Protein AF-A0A536QYA6-F1 (afdb_monomer)

Foldseek 3Di:
DDDDDDDDDDDDDDDDDDDDDDDDDDDPPPPPPDDPPPVVVVVVVVVVCVVVVVLVVLLV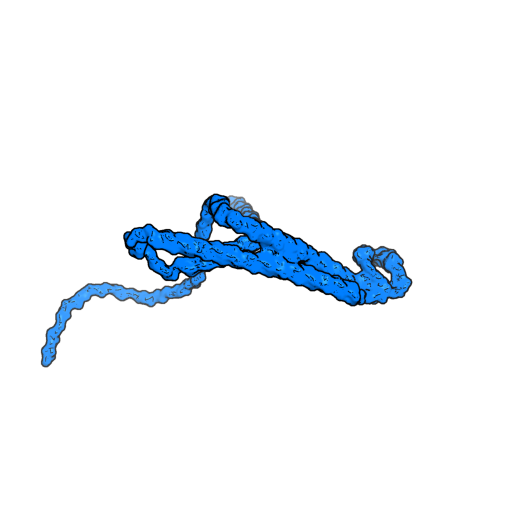VLLVVLVVLVVCLVVLVVVLVLLQVLQVVQQVAAPPDPLVVVLVVCVVVVNNVVSVVSVPHPRHHNHHRPVVVSVVSVVVSVVSNVSSVVSVVVSVVSVVVVVVVVVVVVVVVVVVVVVPDPPPPPPPDDDDPPVCCVVVVVVVVVVCPPPPPVVVVVVVVVVVVVVVVVVVVVVVVVVVVVVPPPD

pLDDT: mean 72.33, std 17.87, range [35.31, 96.44]

Sequence (247 aa):
MMMMGRPQGRGAGGRPQAGQRGGPFMGLSAPVERSKDFRGTLRKLLARLRSERLVLAVVVVLGSLSVAFSVIGPKIAGNAMNVIFDGVVGKTLPAGVPKEQIIASLRASGRGQFADMLAATNAVPGVGIDFAALAQILALAVVVYALASLLAWAQAYIMAGVAQRTVYGMRREVEEKLARLPLRYFDSHAHGDLLSRVTNDVDNIATTLQPGLSQRRIQRHRTEDRRKRDECHLRRCGRQDSSGRGS

Mean predicted aligned error: 18.14 Å

Radius of gyration: 36.19 Å; Cα contacts (8 Å, |Δi|>4): 104; chains: 1; bounding box: 72×71×127 Å

Secondary structure (DSSP, 8-state):
--------------------PPPP-----------TTHHHHHHHHHHHGGGGHHHHHHHHHHHHHHHHHHHHHHHHHHHHHHHHHHHHHHHHSPTTS-HHHHHHHHHHTT-HHHHHHHHT----TT----HHHHHHHHHHHHHHHHHHHHHHHHHHHHHHHHHHHHHHHHHHHHHHHHTTS-GGGTTS--TTSHHHHHHHHHHHHHHHTSSHHHHHHHHHHHHHHHHHHHHHHHHHHHHHHTTSS--

Structure (mmCIF, N/CA/C/O backbone):
data_AF-A0A536QYA6-F1
#
_entry.id   AF-A0A536QYA6-F1
#
loop_
_atom_site.group_PDB
_atom_site.id
_atom_site.type_symbol
_atom_site.label_atom_id
_atom_site.label_alt_id
_atom_site.label_comp_id
_atom_site.label_asym_id
_atom_site.label_entity_id
_atom_site.label_seq_id
_atom_site.pdbx_PDB_ins_code
_atom_site.Cartn_x
_atom_site.Cartn_y
_atom_site.Cartn_z
_atom_site.occupancy
_atom_site.B_iso_or_equiv
_atom_site.auth_seq_id
_atom_site.auth_comp_id
_atom_site.auth_asym_id
_atom_site.auth_atom_id
_atom_site.pdbx_PDB_model_num
ATOM 1 N N . MET A 1 1 ? 27.462 26.758 91.220 1.00 42.41 1 MET A N 1
ATOM 2 C CA . MET A 1 1 ? 26.211 26.441 90.494 1.00 42.41 1 MET A CA 1
ATOM 3 C C . MET A 1 1 ? 26.246 24.962 90.128 1.00 42.41 1 MET A C 1
ATOM 5 O O . MET A 1 1 ? 27.119 24.579 89.371 1.00 42.41 1 MET A O 1
ATOM 9 N N . MET A 1 2 ? 25.564 24.066 90.849 1.00 45.72 2 MET A N 1
ATOM 10 C CA . MET A 1 2 ? 24.172 23.642 90.593 1.00 45.72 2 MET A CA 1
ATOM 11 C C . MET A 1 2 ? 23.896 23.332 89.113 1.00 45.72 2 MET A C 1
ATOM 13 O O . MET A 1 2 ? 23.740 24.259 88.330 1.00 45.72 2 MET A O 1
ATOM 17 N N . MET A 1 3 ? 23.768 22.052 88.750 1.00 47.94 3 MET A N 1
ATOM 18 C CA . MET A 1 3 ? 22.454 21.417 88.555 1.00 47.94 3 MET A CA 1
ATOM 19 C C . MET A 1 3 ? 22.580 19.923 88.206 1.00 47.94 3 MET A C 1
ATOM 21 O O . MET A 1 3 ? 23.425 19.503 87.422 1.00 47.94 3 MET A O 1
ATOM 25 N N . MET A 1 4 ? 21.693 19.151 88.832 1.00 53.97 4 MET A N 1
ATOM 26 C CA . MET A 1 4 ? 21.386 17.734 88.637 1.00 53.97 4 MET A CA 1
ATOM 27 C C . MET A 1 4 ? 21.029 17.383 87.178 1.00 53.97 4 MET A C 1
ATOM 29 O O . MET A 1 4 ? 20.264 18.103 86.542 1.00 53.97 4 MET A O 1
ATOM 33 N N . GLY A 1 5 ? 21.437 16.196 86.715 1.00 47.47 5 GLY A N 1
ATOM 34 C CA . GLY A 1 5 ? 20.923 15.545 85.502 1.00 47.47 5 GLY A CA 1
ATOM 35 C C . GLY A 1 5 ? 21.090 14.020 85.576 1.00 47.47 5 GLY A C 1
ATOM 36 O O . GLY A 1 5 ? 22.150 13.531 85.937 1.00 47.47 5 GLY A O 1
ATOM 37 N N . ARG A 1 6 ? 20.006 13.285 85.312 1.00 56.41 6 ARG A N 1
ATOM 38 C CA . ARG A 1 6 ? 19.722 11.865 85.633 1.00 56.41 6 ARG A CA 1
ATOM 39 C C . ARG A 1 6 ? 20.494 10.834 84.772 1.00 56.41 6 ARG A C 1
ATOM 41 O O . ARG A 1 6 ? 20.963 11.194 83.698 1.00 56.41 6 ARG A O 1
ATOM 48 N N . PRO A 1 7 ? 20.533 9.538 85.166 1.00 63.97 7 PRO A N 1
ATOM 49 C CA . PRO A 1 7 ? 21.098 8.448 84.365 1.00 63.97 7 PRO A CA 1
ATOM 50 C C . PRO A 1 7 ? 20.037 7.673 83.548 1.00 63.97 7 PRO A C 1
ATOM 52 O O . PRO A 1 7 ? 18.931 7.433 84.028 1.00 63.97 7 PRO A O 1
ATOM 55 N N . GLN A 1 8 ? 20.402 7.239 82.337 1.00 58.94 8 GLN A N 1
ATOM 56 C CA . GLN A 1 8 ? 19.789 6.185 81.493 1.00 58.94 8 GLN A CA 1
ATOM 57 C C . GLN A 1 8 ? 20.674 6.092 80.233 1.00 58.94 8 GLN A C 1
ATOM 59 O O . GLN A 1 8 ? 21.083 7.124 79.728 1.00 58.94 8 GLN A O 1
ATOM 64 N N . GLY A 1 9 ? 21.068 4.977 79.630 1.00 43.69 9 GLY A N 1
ATOM 65 C CA . GLY A 1 9 ? 20.829 3.547 79.762 1.00 43.69 9 GLY A CA 1
ATOM 66 C C . GLY A 1 9 ? 21.586 2.894 78.583 1.00 43.69 9 GLY A C 1
ATOM 67 O O . GLY A 1 9 ? 21.802 3.530 77.555 1.00 43.69 9 GLY A O 1
ATOM 68 N N . ARG A 1 10 ? 22.067 1.659 78.755 1.00 51.62 10 ARG A N 1
ATOM 69 C CA . ARG A 1 10 ? 22.857 0.888 77.771 1.00 51.62 10 ARG A CA 1
ATOM 70 C C . ARG A 1 10 ? 22.129 0.665 76.432 1.00 51.62 10 ARG A C 1
ATOM 72 O O . ARG A 1 10 ? 20.940 0.376 76.432 1.00 51.62 10 ARG A O 1
ATOM 79 N N . GLY A 1 11 ? 22.894 0.602 75.339 1.00 40.94 11 GLY A N 1
ATOM 80 C CA . GLY A 1 11 ? 22.504 -0.031 74.067 1.00 40.94 11 GLY A CA 1
ATOM 81 C C . GLY A 1 11 ? 23.490 0.334 72.950 1.00 40.94 11 GLY A C 1
ATOM 82 O O . GLY A 1 11 ? 23.480 1.452 72.468 1.00 40.94 11 GLY A O 1
ATOM 83 N N . ALA A 1 12 ? 24.527 -0.470 72.714 1.00 48.47 12 ALA A N 1
ATOM 84 C CA . ALA A 1 12 ? 24.561 -1.544 71.712 1.00 48.47 12 ALA A CA 1
ATOM 85 C C . ALA A 1 12 ? 24.975 -1.071 70.296 1.00 48.47 12 ALA A C 1
ATOM 87 O O . ALA A 1 12 ? 24.178 -0.548 69.532 1.00 48.47 12 ALA A O 1
ATOM 88 N N . GLY A 1 13 ? 26.239 -1.355 69.951 1.00 42.19 13 GLY A N 1
ATOM 89 C CA . GLY A 1 13 ? 26.621 -1.902 68.642 1.00 42.19 13 GLY A CA 1
ATOM 90 C C . GLY A 1 13 ? 26.564 -0.991 67.415 1.00 42.19 13 GLY A C 1
ATOM 91 O O . GLY A 1 13 ? 25.786 -1.247 66.503 1.00 42.19 13 GLY A O 1
ATOM 92 N N . GLY A 1 14 ? 27.479 -0.025 67.309 1.00 38.69 14 GLY A N 1
ATOM 93 C CA . GLY A 1 14 ? 27.825 0.570 66.016 1.00 38.69 14 GLY A CA 1
ATOM 94 C C . GLY A 1 14 ? 28.715 -0.372 65.195 1.00 38.69 14 GLY A C 1
ATOM 95 O O . GLY A 1 14 ? 29.853 -0.637 65.579 1.00 38.69 14 GLY A O 1
ATOM 96 N N . ARG A 1 15 ? 28.218 -0.863 64.053 1.00 51.41 15 ARG A N 1
ATOM 97 C CA . ARG A 1 15 ? 29.043 -1.382 62.945 1.00 51.41 15 ARG A CA 1
ATOM 98 C C . ARG A 1 15 ? 28.783 -0.533 61.693 1.00 51.41 15 ARG A C 1
ATOM 100 O O . ARG A 1 15 ? 27.670 -0.038 61.531 1.00 51.41 15 ARG A O 1
ATOM 107 N N . PRO A 1 16 ? 29.805 -0.317 60.849 1.00 45.62 16 PRO A N 1
ATOM 108 C CA . PRO A 1 16 ? 29.828 0.785 59.899 1.00 45.62 16 PRO A CA 1
ATOM 109 C C . PRO A 1 16 ? 28.952 0.551 58.666 1.00 45.62 16 PRO A C 1
ATOM 111 O O . PRO A 1 16 ? 28.805 -0.559 58.158 1.00 45.62 16 PRO A O 1
ATOM 114 N N . GLN A 1 17 ? 28.419 1.668 58.183 1.00 49.78 17 GLN A N 1
ATOM 115 C CA . GLN A 1 17 ? 27.707 1.859 56.930 1.00 49.78 17 GLN A CA 1
ATOM 116 C C . GLN A 1 17 ? 28.638 1.562 55.741 1.00 49.78 17 GLN A C 1
ATOM 118 O O . GLN A 1 17 ? 29.608 2.280 55.512 1.00 49.78 17 GLN A O 1
ATOM 123 N N . ALA A 1 18 ? 28.332 0.512 54.976 1.00 41.12 18 ALA A N 1
ATOM 124 C CA . ALA A 1 18 ? 28.914 0.258 53.662 1.00 41.12 18 ALA A CA 1
ATOM 125 C C . ALA A 1 18 ? 27.818 0.453 52.606 1.00 41.12 18 ALA A C 1
ATOM 127 O O . ALA A 1 18 ? 26.760 -0.171 52.670 1.00 41.12 18 ALA A O 1
ATOM 128 N N . GLY A 1 19 ? 28.061 1.379 51.677 1.00 45.91 19 GLY A N 1
ATOM 129 C CA . GLY A 1 19 ? 27.103 1.838 50.678 1.00 45.91 19 GLY A CA 1
ATOM 130 C C . GLY A 1 19 ? 26.521 0.717 49.819 1.00 45.91 19 GLY A C 1
ATOM 131 O O . GLY A 1 19 ? 27.236 0.020 49.096 1.00 45.91 19 GLY A O 1
ATOM 132 N N . GLN A 1 20 ? 25.193 0.602 49.843 1.00 43.62 20 GLN A N 1
ATOM 133 C CA . GLN A 1 20 ? 24.444 -0.198 48.888 1.00 43.62 20 GLN A CA 1
ATOM 134 C C . GLN A 1 20 ? 24.415 0.557 47.553 1.00 43.62 20 GLN A C 1
ATOM 136 O O . GLN A 1 20 ? 23.657 1.505 47.354 1.00 43.62 20 GLN A O 1
ATOM 141 N N . ARG A 1 21 ? 25.300 0.134 46.648 1.00 37.88 21 ARG A N 1
ATOM 142 C CA . ARG A 1 21 ? 25.293 0.475 45.223 1.00 37.88 21 ARG A CA 1
ATOM 143 C C . ARG A 1 21 ? 23.886 0.302 44.643 1.00 37.88 21 ARG A C 1
ATOM 145 O O . ARG A 1 21 ? 23.305 -0.777 44.754 1.00 37.88 21 ARG A O 1
ATOM 152 N N . GLY A 1 22 ? 23.389 1.349 43.984 1.00 41.09 22 GLY A N 1
ATOM 153 C CA . GLY A 1 22 ? 22.211 1.285 43.126 1.00 41.09 22 GLY A CA 1
ATOM 154 C C . GLY A 1 22 ? 22.407 0.243 42.024 1.00 41.09 22 GLY A C 1
ATOM 155 O O . GLY A 1 22 ? 23.318 0.357 41.204 1.00 41.09 22 GLY A O 1
ATOM 156 N N . GLY A 1 23 ? 21.567 -0.790 42.048 1.00 35.31 23 GLY A N 1
ATOM 157 C CA . GLY A 1 23 ? 21.440 -1.774 40.979 1.00 35.31 23 GLY A CA 1
ATOM 158 C C . GLY A 1 23 ? 20.488 -1.274 39.884 1.00 35.31 23 GLY A C 1
ATOM 159 O O . GLY A 1 23 ? 19.583 -0.490 40.177 1.00 35.31 23 GLY A O 1
ATOM 160 N N . PRO A 1 24 ? 20.679 -1.698 38.625 1.00 39.94 24 PRO A N 1
ATOM 161 C CA . PRO A 1 24 ? 19.922 -1.185 37.497 1.00 39.94 24 PRO A CA 1
ATOM 162 C C . PRO A 1 24 ? 18.459 -1.626 37.562 1.00 39.94 24 PRO A C 1
ATOM 164 O O . PRO A 1 24 ? 18.143 -2.784 37.828 1.00 39.94 24 PRO A O 1
ATOM 167 N N . PHE A 1 25 ? 17.586 -0.663 37.281 1.00 45.97 25 PHE A N 1
ATOM 168 C CA . PHE A 1 25 ? 16.144 -0.783 37.113 1.00 45.97 25 PHE A CA 1
ATOM 169 C C . PHE A 1 25 ? 15.819 -1.863 36.060 1.00 45.97 25 PHE A C 1
ATOM 171 O O . PHE A 1 25 ? 15.763 -1.595 34.861 1.00 45.97 25 PHE A O 1
ATOM 178 N N . MET A 1 26 ? 15.642 -3.113 36.492 1.00 44.62 26 MET A N 1
ATOM 179 C CA . MET A 1 26 ? 15.152 -4.194 35.641 1.00 44.62 26 MET A CA 1
ATOM 180 C C . MET A 1 26 ? 13.629 -4.171 35.713 1.00 44.62 26 MET A C 1
ATOM 182 O O . MET A 1 26 ? 13.040 -4.521 36.733 1.00 44.62 26 MET A O 1
ATOM 186 N N . GLY A 1 27 ? 13.005 -3.684 34.639 1.00 51.16 27 GLY A N 1
ATOM 187 C CA . GLY A 1 27 ? 11.558 -3.584 34.511 1.00 51.16 27 GLY A CA 1
ATOM 188 C C . GLY A 1 27 ? 10.879 -4.908 34.844 1.00 51.16 27 GLY A C 1
ATOM 189 O O . GLY A 1 27 ? 10.963 -5.871 34.077 1.00 51.16 27 GLY A O 1
ATOM 190 N N . LEU A 1 28 ? 10.173 -4.922 35.977 1.00 40.91 28 LEU A N 1
ATOM 191 C CA . LEU A 1 28 ? 9.178 -5.928 36.319 1.00 40.91 28 LEU A CA 1
ATOM 192 C C . LEU A 1 28 ? 8.002 -5.771 35.345 1.00 40.91 28 LEU A C 1
ATOM 194 O O . LEU A 1 28 ? 6.952 -5.214 35.649 1.00 40.91 28 LEU A O 1
ATOM 198 N N . SER A 1 29 ? 8.202 -6.274 34.132 1.00 49.06 29 SER A N 1
ATOM 199 C CA . SER A 1 29 ? 7.110 -6.791 33.326 1.00 49.06 29 SER A CA 1
ATOM 200 C C . SER A 1 29 ? 6.634 -8.049 34.043 1.00 49.06 29 SER A C 1
ATOM 202 O O . SER A 1 29 ? 7.134 -9.151 33.818 1.00 49.06 29 SER A O 1
ATOM 204 N N . ALA A 1 30 ? 5.713 -7.861 34.992 1.00 48.53 30 ALA A N 1
ATOM 205 C CA . ALA A 1 30 ? 4.949 -8.970 35.532 1.00 48.53 30 ALA A CA 1
ATOM 206 C C . ALA A 1 30 ? 4.410 -9.775 34.336 1.00 48.53 30 ALA A C 1
ATOM 208 O O . ALA A 1 30 ? 3.909 -9.170 33.379 1.00 48.53 30 ALA A O 1
ATOM 209 N N . PRO A 1 31 ? 4.559 -11.110 34.325 1.00 40.69 31 PRO A N 1
ATOM 210 C CA . PRO A 1 31 ? 4.009 -11.916 33.254 1.00 40.69 31 PRO A CA 1
ATOM 211 C C . PRO A 1 31 ? 2.506 -11.653 33.233 1.00 40.69 31 PRO A C 1
ATOM 213 O O . PRO A 1 31 ? 1.810 -11.957 34.196 1.00 40.69 31 PRO A O 1
ATOM 216 N N . VAL A 1 32 ? 2.017 -11.029 32.159 1.00 50.88 32 VAL A N 1
ATOM 217 C CA . VAL A 1 32 ? 0.584 -10.831 31.938 1.00 50.88 32 VAL A CA 1
ATOM 218 C C . VAL A 1 32 ? -0.037 -12.220 31.921 1.00 50.88 32 VAL A C 1
ATOM 220 O O . VAL A 1 32 ? 0.115 -12.974 30.953 1.00 50.88 32 VAL A O 1
ATOM 223 N N . GLU A 1 33 ? -0.661 -12.595 33.033 1.00 56.22 33 GLU A N 1
ATOM 224 C CA . GLU A 1 33 ? -1.264 -13.903 33.185 1.00 56.22 33 GLU A CA 1
ATOM 225 C C . GLU A 1 33 ? -2.413 -14.000 32.182 1.00 56.22 33 GLU A C 1
ATOM 227 O O . GLU A 1 33 ? -3.402 -13.267 32.238 1.00 56.22 33 GLU A O 1
ATOM 232 N 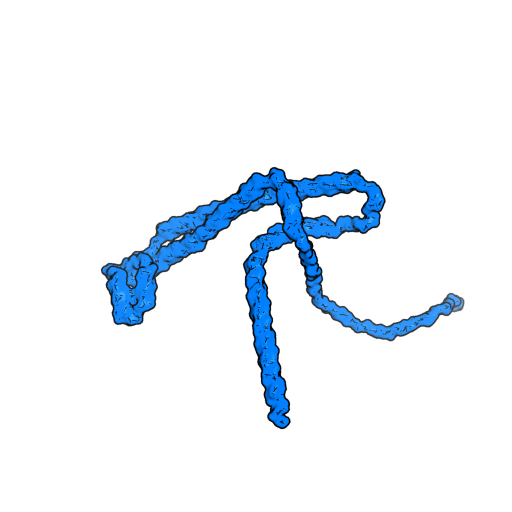N . ARG A 1 34 ? -2.228 -14.860 31.175 1.00 47.12 34 ARG A N 1
ATOM 233 C CA . ARG A 1 34 ? -3.215 -15.082 30.121 1.00 47.12 34 ARG A CA 1
ATOM 234 C C . ARG A 1 34 ? -4.530 -15.517 30.755 1.00 47.12 34 ARG A C 1
ATOM 236 O O . ARG A 1 34 ? -4.614 -16.616 31.303 1.00 47.12 34 ARG A O 1
ATOM 243 N N . SER A 1 35 ? -5.582 -14.736 30.549 1.00 42.28 35 SER A N 1
ATOM 244 C CA . SER A 1 35 ? -6.939 -15.216 30.782 1.00 42.28 35 SER A CA 1
ATOM 245 C C . SER A 1 35 ? -7.201 -16.420 29.869 1.00 42.28 35 SER A C 1
ATOM 247 O O . SER A 1 35 ? -7.087 -16.352 28.647 1.00 42.28 35 SER A O 1
ATOM 249 N N . LYS A 1 36 ? -7.498 -17.581 30.457 1.00 51.53 36 LYS A N 1
ATOM 250 C CA . LYS A 1 36 ? -7.675 -18.843 29.716 1.00 51.53 36 LYS A CA 1
ATOM 251 C C . LYS A 1 36 ? -8.961 -18.872 28.864 1.00 51.53 36 LYS A C 1
ATOM 253 O O . LYS A 1 36 ? -9.099 -19.746 28.016 1.00 51.53 36 LYS A O 1
ATOM 258 N N . ASP A 1 37 ? -9.813 -17.846 28.969 1.00 60.16 37 ASP A N 1
ATOM 259 C CA . ASP A 1 37 ? -11.118 -17.743 28.301 1.00 60.16 37 ASP A CA 1
ATOM 260 C C . ASP A 1 37 ? -11.227 -16.609 27.264 1.00 60.16 37 ASP A C 1
ATOM 262 O O . ASP A 1 37 ? -12.262 -15.949 27.136 1.00 60.16 37 ASP A O 1
ATOM 266 N N . PHE A 1 38 ? -10.187 -16.399 26.448 1.00 62.19 38 PHE A N 1
ATOM 267 C CA . PHE A 1 38 ? -10.213 -15.417 25.350 1.00 62.19 38 PHE A CA 1
ATOM 268 C C . PHE A 1 38 ? -11.443 -15.557 24.438 1.00 62.19 38 PHE A C 1
ATOM 270 O O . PHE A 1 38 ? -12.042 -14.556 24.049 1.00 62.19 38 PHE A O 1
ATOM 277 N N . ARG A 1 39 ? -11.862 -16.789 24.107 1.00 60.12 39 ARG A N 1
ATOM 278 C CA . ARG A 1 39 ? -13.019 -17.030 23.222 1.00 60.12 39 ARG A CA 1
ATOM 279 C C . ARG A 1 39 ? -14.355 -16.664 23.873 1.00 60.12 39 ARG A C 1
ATOM 281 O O . ARG A 1 39 ? -15.227 -16.135 23.187 1.00 60.12 39 ARG A O 1
ATOM 288 N N . GLY A 1 40 ? -14.520 -16.939 25.167 1.00 66.94 40 GLY A N 1
ATOM 289 C CA . GLY A 1 40 ? -15.738 -16.612 25.915 1.00 66.94 40 GLY A CA 1
ATOM 290 C C . GLY A 1 40 ? -15.895 -15.104 26.101 1.00 66.94 40 GLY A C 1
ATOM 291 O O . GLY A 1 40 ? -16.968 -14.554 25.845 1.00 66.94 40 GLY A O 1
ATOM 292 N N . THR A 1 41 ? -14.801 -14.425 26.448 1.00 68.44 41 THR A N 1
ATOM 293 C CA . THR A 1 41 ? -14.746 -12.965 26.594 1.00 68.44 41 THR A CA 1
ATOM 294 C C . THR A 1 41 ? -14.944 -12.257 25.256 1.00 68.44 41 THR A C 1
ATOM 296 O O . THR A 1 41 ? -15.763 -11.343 25.168 1.00 68.44 41 THR A O 1
ATOM 299 N N . LEU A 1 42 ? -14.302 -12.733 24.183 1.00 66.62 42 LEU A N 1
ATOM 300 C CA . LEU A 1 42 ? -14.495 -12.192 22.836 1.00 66.62 42 LEU A CA 1
ATOM 301 C C . LEU A 1 42 ? -15.939 -12.376 22.353 1.00 66.62 42 LEU A C 1
ATOM 303 O O . LEU A 1 42 ? -16.512 -11.455 21.780 1.00 66.62 42 LEU A O 1
ATOM 307 N N . ARG A 1 43 ? -16.570 -13.528 22.628 1.00 72.69 43 ARG A N 1
ATOM 308 C CA . ARG A 1 43 ? -17.982 -13.761 22.287 1.00 72.69 43 ARG A CA 1
ATOM 309 C C . ARG A 1 43 ? -18.917 -12.828 23.062 1.00 72.69 43 ARG A C 1
ATOM 311 O O . ARG A 1 43 ? -19.857 -12.312 22.467 1.00 72.69 43 ARG A O 1
ATOM 318 N N . LYS A 1 44 ? -18.662 -12.581 24.352 1.00 66.44 44 LYS A N 1
ATOM 319 C CA . LYS A 1 44 ? -19.437 -11.626 25.168 1.00 66.44 44 LYS A CA 1
ATOM 320 C C . LYS A 1 44 ? -19.254 -10.180 24.687 1.00 66.44 44 LYS A C 1
ATOM 322 O O . LYS A 1 44 ? -20.241 -9.460 24.575 1.00 66.44 44 LYS A O 1
ATOM 327 N N . LEU A 1 45 ? -18.034 -9.782 24.315 1.00 65.88 45 LEU A N 1
ATOM 328 C CA . LEU A 1 45 ? -17.748 -8.469 23.720 1.00 65.88 45 LEU A CA 1
ATOM 329 C C . LEU A 1 45 ? -18.424 -8.296 22.349 1.00 65.88 45 LEU A C 1
ATOM 331 O O . LEU A 1 45 ? -19.120 -7.309 22.126 1.00 65.88 45 LEU A O 1
ATOM 335 N N . LEU A 1 46 ? -18.312 -9.288 21.460 1.00 66.19 46 LEU A N 1
ATOM 336 C CA . LEU A 1 46 ? -18.973 -9.288 20.146 1.00 66.19 46 LEU A CA 1
ATOM 337 C C . LEU A 1 46 ? -20.505 -9.332 20.249 1.00 66.19 46 LEU A C 1
ATOM 339 O O . LEU A 1 46 ? -21.201 -8.795 19.387 1.00 66.19 46 LEU A O 1
ATOM 343 N N . ALA A 1 47 ? -21.050 -9.966 21.291 1.00 74.94 47 ALA A N 1
ATOM 344 C CA . ALA A 1 47 ? -22.481 -9.934 21.578 1.00 74.94 47 ALA A CA 1
ATOM 345 C C . ALA A 1 47 ? -22.940 -8.540 22.031 1.00 74.94 47 ALA A C 1
ATOM 347 O O . ALA A 1 47 ? -24.032 -8.125 21.657 1.00 74.94 47 ALA A O 1
ATOM 348 N N . ARG A 1 48 ? -22.099 -7.791 22.756 1.00 64.19 48 ARG A N 1
ATOM 349 C CA . ARG A 1 48 ? -22.364 -6.396 23.148 1.00 64.19 48 ARG A CA 1
ATOM 350 C C . ARG A 1 48 ? -22.310 -5.437 21.959 1.00 64.19 48 ARG A C 1
ATOM 352 O O . ARG A 1 48 ? -23.173 -4.581 21.814 1.00 64.19 48 ARG A O 1
ATOM 359 N N . LEU A 1 49 ? -21.378 -5.676 21.040 1.00 65.50 49 LEU A N 1
ATOM 360 C CA . LEU A 1 49 ? -21.271 -4.966 19.762 1.00 65.50 49 LEU A CA 1
ATOM 361 C C . LEU A 1 49 ? -22.323 -5.411 18.725 1.00 65.50 49 LEU A C 1
ATOM 363 O O . LEU A 1 49 ? -22.320 -4.928 17.593 1.00 65.50 49 LEU A O 1
ATOM 367 N N . ARG A 1 50 ? -23.255 -6.314 19.082 1.00 68.94 50 ARG A N 1
ATOM 368 C CA . ARG A 1 50 ? -24.326 -6.780 18.182 1.00 68.94 50 ARG A CA 1
ATOM 369 C C . ARG A 1 50 ? -25.191 -5.637 17.656 1.00 68.94 50 ARG A C 1
ATOM 371 O O . ARG A 1 50 ? -25.622 -5.712 16.509 1.00 68.94 50 ARG A O 1
ATOM 378 N N . SER A 1 51 ? -25.405 -4.614 18.480 1.00 69.62 51 SER A N 1
ATOM 379 C CA . SER A 1 51 ? -26.167 -3.419 18.112 1.00 69.62 51 SER A CA 1
ATOM 380 C C . SER A 1 51 ? -25.492 -2.619 16.982 1.00 69.62 51 SER A C 1
ATOM 382 O O . SER A 1 51 ? -26.176 -2.020 16.162 1.00 69.62 51 SER A O 1
ATOM 384 N N . GLU A 1 52 ? -24.158 -2.689 16.855 1.00 74.31 52 GLU A N 1
ATOM 385 C CA . GLU A 1 52 ? -23.368 -1.919 15.873 1.00 74.31 52 GLU A CA 1
ATOM 386 C C . GLU A 1 52 ? -22.753 -2.781 14.750 1.00 74.31 52 GLU A C 1
ATOM 388 O O . GLU A 1 52 ? -21.807 -2.375 14.072 1.00 74.31 52 GLU A O 1
ATOM 393 N N . ARG A 1 53 ? -23.295 -3.982 14.503 1.00 81.50 53 ARG A N 1
ATOM 394 C CA . ARG A 1 53 ? -22.755 -4.927 13.501 1.00 81.50 53 ARG A CA 1
ATOM 395 C C . ARG A 1 53 ? -22.628 -4.348 12.097 1.00 81.50 53 ARG A C 1
ATOM 397 O O . ARG A 1 53 ? -21.697 -4.719 11.393 1.00 81.50 53 ARG A O 1
ATOM 404 N N . LEU A 1 54 ? -23.536 -3.459 11.698 1.00 84.50 54 LEU A N 1
ATOM 405 C CA . LEU A 1 54 ? -23.484 -2.815 10.384 1.00 84.50 54 LEU A CA 1
ATOM 406 C C . LEU A 1 54 ? -22.273 -1.885 10.261 1.00 84.50 54 LEU A C 1
ATOM 408 O O . LEU A 1 54 ? -21.565 -1.936 9.262 1.00 84.50 54 LEU A O 1
ATOM 412 N N . VAL A 1 55 ? -21.977 -1.102 11.301 1.00 84.44 55 VAL A N 1
ATOM 413 C CA . VAL A 1 55 ? -20.818 -0.197 11.322 1.00 84.44 55 VAL A CA 1
ATOM 414 C C . VAL A 1 55 ? -19.518 -1.001 11.307 1.00 84.44 55 VAL A C 1
ATOM 416 O O . VAL A 1 55 ? -18.606 -0.701 10.539 1.00 84.44 55 VAL A O 1
ATOM 419 N N . LEU A 1 56 ? -19.458 -2.083 12.089 1.00 82.62 56 LEU A N 1
ATOM 420 C CA . LEU A 1 56 ? -18.315 -2.998 12.088 1.00 82.62 56 LEU A CA 1
ATOM 421 C C . LEU A 1 56 ? -18.127 -3.702 10.738 1.00 82.62 56 LEU A C 1
ATOM 423 O O . LEU A 1 56 ? -16.994 -3.844 10.284 1.00 82.62 56 LEU A O 1
ATOM 427 N N . ALA A 1 57 ? -19.210 -4.115 10.075 1.00 86.00 57 ALA A N 1
ATOM 428 C CA . ALA A 1 57 ? -19.135 -4.697 8.737 1.00 86.00 57 ALA A CA 1
ATOM 429 C C . ALA A 1 57 ? -18.568 -3.690 7.724 1.00 86.00 57 ALA A C 1
ATOM 431 O O . ALA A 1 57 ? -17.658 -4.034 6.973 1.00 86.00 57 ALA A O 1
ATOM 432 N N . VAL A 1 58 ? -19.030 -2.435 7.760 1.00 88.69 58 VAL A N 1
ATOM 433 C CA . VAL A 1 58 ? -18.508 -1.351 6.909 1.00 88.69 58 VAL A CA 1
ATOM 434 C C . VAL A 1 58 ? -17.014 -1.122 7.147 1.00 88.69 58 VAL A C 1
ATOM 436 O O . VAL A 1 58 ? -16.252 -1.035 6.188 1.00 88.69 58 VAL A O 1
ATOM 439 N N . VAL A 1 59 ? -16.566 -1.096 8.405 1.00 85.94 59 VAL A N 1
ATOM 440 C CA . VAL A 1 59 ? -15.143 -0.966 8.764 1.00 85.94 59 VAL A CA 1
ATOM 441 C C . VAL A 1 59 ? -14.303 -2.108 8.192 1.00 85.94 59 VAL A C 1
ATOM 443 O O . VAL A 1 59 ? -13.239 -1.861 7.626 1.00 85.94 59 VAL A O 1
ATOM 446 N N . VAL A 1 60 ? -14.770 -3.353 8.323 1.00 85.81 60 VAL A N 1
ATOM 447 C CA . VAL A 1 60 ? -14.056 -4.527 7.798 1.00 85.81 60 VAL A CA 1
ATOM 448 C C . VAL A 1 60 ? -13.970 -4.469 6.276 1.00 85.81 60 VAL A C 1
ATOM 450 O O . VAL A 1 60 ? -12.908 -4.751 5.718 1.00 85.81 60 VAL A O 1
ATOM 453 N N . VAL A 1 61 ? -15.047 -4.067 5.600 1.00 90.94 61 VAL A N 1
ATOM 454 C CA . VAL A 1 61 ? -15.065 -3.922 4.138 1.00 90.94 61 VAL A CA 1
ATOM 455 C C . VAL A 1 61 ? -14.115 -2.810 3.688 1.00 90.94 61 VAL A C 1
ATOM 457 O O . VAL A 1 61 ? -13.274 -3.057 2.826 1.00 90.94 61 VAL A O 1
ATOM 460 N N . LEU A 1 62 ? -14.179 -1.626 4.307 1.00 86.44 62 LEU A N 1
ATOM 461 C CA . LEU A 1 62 ? -13.283 -0.498 4.014 1.00 86.44 62 LEU A CA 1
ATOM 462 C C . LEU A 1 62 ? -11.810 -0.860 4.227 1.00 86.44 62 LEU A C 1
ATOM 464 O O . LEU A 1 62 ? -10.977 -0.589 3.363 1.00 86.44 62 LEU A O 1
ATOM 468 N N . GLY A 1 63 ? -11.492 -1.505 5.353 1.00 80.44 63 GLY A N 1
ATOM 469 C CA . GLY A 1 63 ? -10.134 -1.950 5.661 1.00 80.44 63 GLY A CA 1
ATOM 470 C C . GLY A 1 63 ? -9.633 -2.992 4.660 1.00 80.44 63 GLY A C 1
ATOM 471 O O . GLY A 1 63 ? -8.529 -2.865 4.137 1.00 80.44 63 GLY A O 1
ATOM 472 N N . SER A 1 64 ? -10.464 -3.982 4.324 1.00 90.75 64 SER A N 1
ATOM 473 C CA . SER A 1 64 ? -10.111 -5.011 3.333 1.00 90.75 64 SER A CA 1
ATOM 474 C C . SER A 1 64 ? -9.865 -4.407 1.950 1.00 90.75 64 SER A C 1
ATOM 476 O O . SER A 1 64 ? -8.908 -4.779 1.273 1.00 90.75 64 SER A O 1
ATOM 478 N N . LEU A 1 65 ? -10.693 -3.438 1.548 1.00 91.62 65 LEU A N 1
ATOM 479 C CA . LEU A 1 65 ? -10.553 -2.735 0.277 1.00 91.62 65 LEU A CA 1
ATOM 480 C C . LEU A 1 65 ? -9.280 -1.876 0.240 1.00 91.62 65 LEU A C 1
ATOM 482 O O . LEU A 1 65 ? -8.531 -1.934 -0.733 1.00 91.62 65 LEU A O 1
ATOM 486 N N . SER A 1 66 ? -8.988 -1.133 1.312 1.00 89.69 66 SER A N 1
ATOM 487 C CA . SER A 1 66 ? -7.747 -0.353 1.441 1.00 89.69 66 SER A CA 1
ATOM 488 C C . SER A 1 66 ? -6.497 -1.238 1.330 1.00 89.69 66 SER A C 1
ATOM 490 O O . SER A 1 66 ? -5.556 -0.918 0.593 1.00 89.69 66 SER A O 1
ATOM 492 N N . VAL A 1 67 ? -6.505 -2.400 1.994 1.00 90.81 67 VAL A N 1
ATOM 493 C CA . VAL A 1 67 ? -5.413 -3.379 1.897 1.00 90.81 67 VAL A CA 1
ATOM 494 C C . VAL A 1 67 ? -5.295 -3.923 0.474 1.00 90.81 67 VAL A C 1
ATOM 496 O O . VAL A 1 67 ? -4.185 -3.995 -0.048 1.00 90.81 67 VAL A O 1
ATOM 499 N N . ALA A 1 68 ? -6.410 -4.247 -0.186 1.00 92.12 68 ALA A N 1
ATOM 500 C CA . ALA A 1 68 ? -6.396 -4.725 -1.568 1.00 92.12 68 ALA A CA 1
ATOM 501 C C . ALA A 1 68 ? -5.744 -3.711 -2.525 1.00 92.12 68 ALA A C 1
ATOM 503 O O . ALA A 1 68 ? -4.886 -4.095 -3.320 1.00 92.12 68 ALA A O 1
ATOM 504 N N . PHE A 1 69 ? -6.070 -2.419 -2.402 1.00 88.62 69 PHE A N 1
ATOM 505 C CA . PHE A 1 69 ? -5.406 -1.363 -3.176 1.00 88.62 69 PHE A CA 1
ATOM 506 C C . PHE A 1 69 ? -3.911 -1.249 -2.854 1.00 88.62 69 PHE A C 1
ATOM 508 O O . PHE A 1 69 ? -3.092 -1.111 -3.761 1.00 88.62 69 PHE A O 1
ATOM 515 N N . SER A 1 70 ? -3.530 -1.383 -1.583 1.00 84.19 70 SER A N 1
ATOM 516 C CA . SER A 1 70 ? -2.123 -1.310 -1.162 1.00 84.19 70 SER A CA 1
ATOM 517 C C . SER A 1 70 ? -1.266 -2.447 -1.741 1.00 84.19 70 SER A C 1
ATOM 519 O O . SER A 1 70 ? -0.083 -2.252 -2.023 1.00 84.19 70 SER A O 1
ATOM 521 N N . VAL A 1 71 ? -1.856 -3.623 -1.991 1.00 94.19 71 VAL A N 1
ATOM 522 C CA . VAL A 1 71 ? -1.172 -4.778 -2.610 1.00 94.19 71 VAL A CA 1
ATOM 523 C C . VAL A 1 71 ? -0.845 -4.544 -4.094 1.00 94.19 71 VAL A C 1
ATOM 525 O O . VAL A 1 71 ? 0.022 -5.219 -4.651 1.00 94.19 71 VAL A O 1
ATOM 528 N N . ILE A 1 72 ? -1.477 -3.566 -4.748 1.00 92.56 72 ILE A N 1
ATOM 529 C CA . ILE A 1 72 ? -1.169 -3.195 -6.138 1.00 92.56 72 ILE A CA 1
ATOM 530 C C . ILE A 1 72 ? 0.167 -2.427 -6.218 1.00 92.56 72 ILE A C 1
ATOM 532 O O . ILE A 1 72 ? 0.863 -2.505 -7.232 1.00 92.56 72 ILE A O 1
ATOM 536 N N . GLY A 1 73 ? 0.582 -1.764 -5.132 1.00 90.00 73 GLY A N 1
ATOM 537 C CA . GLY A 1 73 ? 1.797 -0.945 -5.055 1.00 90.00 73 GLY A CA 1
ATOM 538 C C . GLY A 1 73 ? 3.077 -1.621 -5.574 1.00 90.00 73 GLY A C 1
ATOM 539 O O . GLY A 1 73 ? 3.710 -1.078 -6.481 1.00 90.00 73 GLY A O 1
ATOM 540 N N . PRO A 1 74 ? 3.439 -2.831 -5.097 1.00 92.81 74 PRO A N 1
ATOM 541 C CA . PRO A 1 74 ? 4.601 -3.568 -5.596 1.00 92.81 74 PRO A CA 1
ATOM 542 C C . PRO A 1 74 ? 4.591 -3.815 -7.111 1.00 92.81 74 PRO A C 1
ATOM 544 O O . PRO A 1 74 ? 5.645 -3.778 -7.743 1.00 92.81 74 PRO A O 1
ATOM 547 N N . LYS A 1 75 ? 3.413 -4.030 -7.718 1.00 92.56 75 LYS A N 1
ATOM 548 C CA . LYS A 1 75 ? 3.298 -4.224 -9.173 1.00 92.56 75 LYS A CA 1
ATOM 549 C C . LYS A 1 75 ? 3.528 -2.925 -9.942 1.00 92.56 75 LYS A C 1
ATOM 551 O O . LY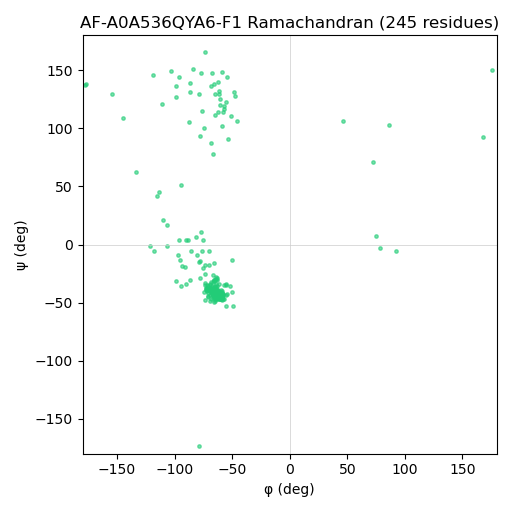S A 1 75 ? 4.198 -2.944 -10.969 1.00 92.56 75 LYS A O 1
ATOM 556 N N . ILE A 1 76 ? 3.012 -1.803 -9.440 1.00 93.44 76 ILE A N 1
ATOM 557 C CA . ILE A 1 76 ? 3.214 -0.490 -10.068 1.00 93.44 76 ILE A CA 1
ATOM 558 C C . ILE A 1 76 ? 4.695 -0.100 -10.018 1.00 93.44 76 ILE A C 1
ATOM 560 O O . ILE A 1 76 ? 5.253 0.312 -11.033 1.00 93.44 76 ILE A O 1
ATOM 564 N N . ALA A 1 77 ? 5.349 -0.306 -8.871 1.00 90.94 77 ALA A N 1
ATOM 565 C CA . ALA A 1 77 ? 6.782 -0.064 -8.719 1.00 90.94 77 ALA A CA 1
ATOM 566 C C . ALA A 1 77 ? 7.619 -0.943 -9.665 1.00 90.94 77 ALA A C 1
ATOM 568 O O . ALA A 1 77 ? 8.542 -0.444 -10.307 1.00 90.94 77 ALA A O 1
ATOM 569 N N . GLY A 1 78 ? 7.263 -2.226 -9.807 1.00 93.38 78 GLY A N 1
ATOM 570 C CA . GLY A 1 78 ? 7.907 -3.131 -10.763 1.00 93.38 78 GLY A CA 1
ATOM 571 C C . GLY A 1 78 ? 7.769 -2.657 -12.213 1.00 93.38 78 GLY A C 1
ATOM 572 O O . GLY A 1 78 ? 8.763 -2.580 -12.929 1.00 93.38 78 GLY A O 1
ATOM 573 N N . ASN A 1 79 ? 6.566 -2.257 -12.631 1.00 92.75 79 ASN A N 1
ATOM 574 C CA . ASN A 1 79 ? 6.331 -1.747 -13.985 1.00 92.75 79 ASN A CA 1
ATOM 575 C C . ASN A 1 79 ? 7.095 -0.442 -14.259 1.00 92.75 79 ASN A C 1
ATOM 577 O O . ASN A 1 79 ? 7.654 -0.282 -15.341 1.00 92.75 79 ASN A O 1
ATOM 581 N N . ALA A 1 80 ? 7.164 0.468 -13.283 1.00 93.31 80 ALA A N 1
ATOM 582 C CA . ALA A 1 80 ? 7.968 1.684 -13.396 1.00 93.31 80 ALA A CA 1
ATOM 583 C C . ALA A 1 80 ? 9.464 1.359 -13.541 1.00 93.31 80 ALA A C 1
ATOM 585 O O . ALA A 1 80 ? 10.147 1.940 -14.386 1.00 93.31 80 ALA A O 1
ATOM 586 N N . MET A 1 81 ? 9.961 0.391 -12.760 1.00 93.56 81 MET A N 1
ATOM 587 C CA . MET A 1 81 ? 11.348 -0.062 -12.851 1.00 93.56 81 MET A CA 1
ATOM 588 C C . MET A 1 81 ? 11.658 -0.677 -14.220 1.00 93.56 81 MET A C 1
ATOM 590 O O . MET A 1 81 ? 12.723 -0.407 -14.768 1.00 93.56 81 MET A O 1
ATOM 594 N N . ASN A 1 82 ? 10.722 -1.433 -14.804 1.00 93.44 82 ASN A N 1
ATOM 595 C CA . ASN A 1 82 ? 10.883 -1.996 -16.145 1.00 93.44 82 ASN A CA 1
ATOM 596 C C . ASN A 1 82 ? 11.053 -0.899 -17.203 1.00 93.44 82 ASN A C 1
ATOM 598 O O . ASN A 1 82 ? 11.984 -0.987 -17.988 1.00 93.44 82 ASN A O 1
ATOM 602 N N . VAL A 1 83 ? 10.253 0.175 -17.176 1.00 92.00 83 VAL A N 1
ATOM 603 C CA . VAL A 1 83 ? 10.392 1.297 -18.134 1.00 92.00 83 VAL A CA 1
ATOM 604 C C . VAL A 1 83 ? 11.758 1.978 -18.022 1.00 92.00 83 VAL A C 1
ATOM 606 O O . VAL A 1 83 ? 12.385 2.302 -19.033 1.00 92.00 83 VAL A O 1
ATOM 609 N N . ILE A 1 84 ? 12.244 2.183 -16.796 1.00 92.81 84 ILE A N 1
ATOM 610 C CA . ILE A 1 84 ? 13.565 2.776 -16.562 1.00 92.81 84 ILE A CA 1
ATOM 611 C C . ILE A 1 84 ? 14.660 1.835 -17.071 1.00 92.81 84 ILE A C 1
ATOM 613 O O . ILE A 1 84 ? 15.547 2.268 -17.805 1.00 92.81 84 ILE A O 1
ATOM 617 N N . PHE A 1 85 ? 14.598 0.555 -16.700 1.00 92.12 85 PHE A N 1
ATOM 618 C CA . PHE A 1 85 ? 15.600 -0.436 -17.078 1.00 92.12 85 PHE A CA 1
ATOM 619 C C . PHE A 1 85 ? 15.622 -0.668 -18.594 1.00 92.12 85 PHE A C 1
ATOM 621 O O . PHE A 1 85 ? 16.689 -0.603 -19.202 1.00 92.12 85 PHE A O 1
ATOM 628 N N . ASP A 1 86 ? 14.452 -0.822 -19.216 1.00 91.25 86 ASP A N 1
ATOM 629 C CA . ASP A 1 86 ? 14.291 -0.963 -20.663 1.00 91.25 86 ASP A CA 1
ATOM 630 C C . ASP A 1 86 ? 14.848 0.254 -21.412 1.00 91.25 86 ASP A C 1
ATOM 632 O O . ASP A 1 86 ? 15.554 0.099 -22.409 1.00 91.25 86 ASP A O 1
ATOM 636 N N . GLY A 1 87 ? 14.590 1.466 -20.916 1.00 90.50 87 GLY A N 1
ATOM 637 C CA . GLY A 1 87 ? 15.096 2.696 -21.521 1.00 90.50 87 GLY A CA 1
ATOM 638 C C . GLY A 1 87 ? 16.601 2.909 -21.350 1.00 90.50 87 GLY A C 1
ATOM 639 O O . GLY A 1 87 ? 17.256 3.431 -22.251 1.00 90.50 87 GLY A O 1
ATOM 640 N N . VAL A 1 88 ? 17.178 2.513 -20.211 1.00 91.00 88 VAL A N 1
ATOM 641 C CA . VAL A 1 88 ? 18.635 2.582 -19.990 1.00 91.00 88 VAL A CA 1
ATOM 642 C C . VAL A 1 88 ? 19.352 1.563 -20.871 1.00 91.00 88 VAL A C 1
ATOM 644 O O . VAL A 1 88 ? 20.290 1.929 -21.578 1.00 91.00 88 VAL A O 1
ATOM 647 N N . VAL A 1 89 ? 18.886 0.311 -20.882 1.00 89.81 89 VAL A N 1
ATOM 648 C CA . VAL A 1 89 ? 19.446 -0.743 -21.737 1.00 89.81 89 VAL A CA 1
ATOM 649 C C . VAL A 1 89 ? 19.286 -0.365 -23.211 1.00 89.81 89 VAL A C 1
ATOM 651 O O . VAL A 1 89 ? 20.253 -0.465 -23.964 1.00 89.81 89 VAL A O 1
ATOM 654 N N . GLY A 1 90 ? 18.131 0.173 -23.611 1.00 86.75 90 GLY A N 1
ATOM 655 C CA . GLY A 1 90 ? 17.872 0.653 -24.971 1.00 86.75 90 GLY A CA 1
ATOM 656 C C . GLY A 1 90 ? 18.900 1.674 -25.467 1.00 86.75 90 GLY A C 1
ATOM 657 O O . GLY A 1 90 ? 19.415 1.523 -26.575 1.00 86.75 90 GLY A O 1
ATOM 658 N N . LYS A 1 91 ? 19.305 2.639 -24.624 1.00 87.00 91 LYS A N 1
ATOM 659 C CA . LYS A 1 91 ? 20.374 3.608 -24.959 1.00 87.00 91 LYS A CA 1
ATOM 660 C C . LYS A 1 91 ? 21.754 2.983 -25.123 1.00 87.00 91 LYS A C 1
ATOM 662 O O . LYS A 1 91 ? 22.569 3.523 -25.864 1.00 87.00 91 LYS A O 1
ATOM 667 N N . THR A 1 92 ? 22.044 1.902 -24.401 1.00 84.25 92 THR A N 1
ATOM 668 C CA . THR A 1 92 ? 23.349 1.224 -24.485 1.00 84.25 92 THR A CA 1
ATOM 669 C C . THR A 1 92 ? 23.476 0.322 -25.709 1.00 84.25 92 THR A C 1
ATOM 671 O O . THR A 1 92 ? 24.586 -0.075 -26.062 1.00 84.25 92 THR A O 1
ATOM 674 N N . LEU A 1 93 ? 22.358 -0.002 -26.364 1.00 83.75 93 LEU A N 1
ATOM 675 C CA . LEU A 1 93 ? 22.348 -0.836 -27.557 1.00 83.75 93 LEU A CA 1
ATOM 676 C C . LEU A 1 93 ? 22.567 0.015 -28.816 1.00 83.75 93 LEU A C 1
ATOM 678 O O . LEU A 1 93 ? 21.979 1.092 -28.938 1.00 83.75 93 LEU A O 1
ATOM 682 N N . PRO A 1 94 ? 23.377 -0.464 -29.777 1.00 78.38 94 PRO A N 1
ATOM 683 C CA . PRO A 1 94 ? 23.600 0.241 -31.032 1.00 78.38 94 PRO A CA 1
ATOM 684 C C . PRO A 1 94 ? 22.285 0.380 -31.811 1.00 78.38 94 PRO A C 1
ATOM 686 O O . PRO A 1 94 ? 21.559 -0.594 -32.021 1.00 78.38 94 PRO A O 1
ATOM 689 N N . ALA A 1 95 ? 21.978 1.606 -32.237 1.00 77.50 95 ALA A N 1
ATOM 690 C CA . ALA A 1 95 ? 20.785 1.896 -33.021 1.00 77.50 95 ALA A CA 1
ATOM 691 C C . ALA A 1 95 ? 20.861 1.213 -34.400 1.00 77.50 95 ALA A C 1
ATOM 693 O O . ALA A 1 95 ? 21.908 1.215 -35.044 1.00 77.50 95 ALA A O 1
ATOM 694 N N . GLY A 1 96 ? 19.744 0.641 -34.861 1.00 72.38 96 GLY A N 1
ATOM 695 C CA . GLY A 1 96 ? 19.617 0.069 -36.209 1.00 72.38 96 GLY A CA 1
ATOM 696 C C . GLY A 1 96 ? 19.932 -1.424 -36.345 1.00 72.38 96 GLY A C 1
ATOM 697 O O . GLY A 1 96 ? 19.688 -1.983 -37.411 1.00 72.38 96 GLY A O 1
ATOM 698 N N . VAL A 1 97 ? 20.402 -2.095 -35.288 1.00 78.62 97 VAL A N 1
ATOM 699 C CA . VAL A 1 97 ? 20.562 -3.560 -35.281 1.00 78.62 97 VAL A CA 1
ATOM 700 C C . VAL A 1 97 ? 19.362 -4.197 -34.568 1.00 78.62 97 VAL A C 1
ATOM 702 O O . VAL A 1 97 ? 19.063 -3.812 -33.432 1.00 78.62 97 VAL A O 1
ATOM 705 N N . PRO A 1 98 ? 18.651 -5.165 -35.179 1.00 84.38 98 PRO A N 1
ATOM 706 C CA . PRO A 1 98 ? 17.550 -5.844 -34.507 1.00 84.38 98 PRO A CA 1
ATOM 707 C C . PRO A 1 98 ? 18.067 -6.600 -33.276 1.00 84.38 98 PRO A C 1
ATOM 709 O O . PRO A 1 98 ? 19.122 -7.239 -33.322 1.00 84.38 98 PRO A O 1
ATOM 712 N N . LYS A 1 99 ? 17.309 -6.562 -32.169 1.00 80.12 99 LYS A N 1
ATOM 713 C CA . LYS A 1 99 ? 17.692 -7.213 -30.899 1.00 80.12 99 LYS A CA 1
ATOM 714 C C . LYS A 1 99 ? 18.068 -8.679 -31.090 1.00 80.12 99 LYS A C 1
ATOM 716 O O . LYS A 1 99 ? 18.990 -9.159 -30.447 1.00 80.12 99 LYS A O 1
ATOM 721 N N . GLU A 1 100 ? 17.388 -9.373 -31.996 1.00 82.56 100 GLU A N 1
ATOM 722 C CA . GLU A 1 100 ? 17.634 -10.785 -32.291 1.00 82.56 100 GLU A CA 1
ATOM 723 C C . GLU A 1 100 ? 19.059 -11.040 -32.781 1.00 82.56 100 GLU A C 1
ATOM 725 O O . GLU A 1 100 ? 19.699 -11.997 -32.353 1.00 82.56 100 GLU A O 1
ATOM 730 N N . GLN A 1 101 ? 19.599 -10.141 -33.603 1.00 84.12 101 GLN A N 1
ATOM 731 C CA . GLN A 1 101 ? 20.962 -10.251 -34.113 1.00 84.12 101 GLN A CA 1
ATOM 732 C C . GLN A 1 101 ? 22.002 -9.920 -33.029 1.00 84.12 101 GLN A C 1
ATOM 734 O O . GLN A 1 101 ? 23.064 -10.545 -32.963 1.00 84.12 101 GLN A O 1
ATOM 739 N N . ILE A 1 102 ? 21.679 -9.000 -32.113 1.00 83.56 102 ILE A N 1
ATOM 740 C CA . ILE A 1 102 ? 22.508 -8.707 -30.932 1.00 83.56 102 ILE A CA 1
ATOM 741 C C . ILE A 1 102 ? 22.529 -9.919 -29.991 1.00 83.56 102 ILE A C 1
ATOM 743 O O . ILE A 1 102 ? 23.589 -10.359 -29.557 1.00 83.56 102 ILE A O 1
ATOM 747 N N . ILE A 1 103 ? 21.370 -10.520 -29.728 1.00 85.69 103 ILE A N 1
ATOM 748 C CA . ILE A 1 103 ? 21.238 -11.711 -28.885 1.00 85.69 103 ILE A CA 1
ATOM 749 C C . ILE A 1 103 ? 21.971 -12.903 -29.527 1.00 85.69 103 ILE A C 1
ATOM 751 O O . ILE A 1 103 ? 22.695 -13.623 -28.836 1.00 85.69 103 ILE A O 1
ATOM 755 N N . ALA A 1 104 ? 21.848 -13.092 -30.844 1.00 86.19 104 ALA A N 1
ATOM 756 C CA . ALA A 1 104 ? 22.550 -14.145 -31.577 1.00 86.19 104 ALA A CA 1
ATOM 757 C C . ALA A 1 104 ? 24.079 -13.971 -31.528 1.00 86.19 104 ALA A C 1
ATOM 759 O O . ALA A 1 104 ? 24.795 -14.935 -31.251 1.00 86.19 104 ALA A O 1
ATOM 760 N N . SER A 1 105 ? 24.586 -12.746 -31.712 1.00 84.19 105 SER A N 1
ATOM 761 C CA . SER A 1 105 ? 26.029 -12.465 -31.630 1.00 84.19 105 SER A CA 1
ATOM 762 C C . SER A 1 105 ? 26.580 -12.590 -30.202 1.00 84.19 105 SER A C 1
ATOM 764 O O . SER A 1 105 ? 27.690 -13.093 -30.007 1.00 84.19 105 SER A O 1
ATOM 766 N N . LEU A 1 106 ? 25.793 -12.232 -29.182 1.00 85.88 106 LEU A N 1
ATOM 767 C CA . LEU A 1 106 ? 26.139 -12.430 -27.769 1.00 85.88 106 LEU A CA 1
ATOM 768 C C . LEU A 1 106 ? 26.220 -13.911 -27.389 1.00 85.88 106 LEU A C 1
ATOM 770 O O . LEU A 1 106 ? 27.144 -14.307 -26.671 1.00 85.88 106 LEU A O 1
ATOM 774 N N . ARG A 1 107 ? 25.294 -14.736 -27.891 1.00 87.06 107 ARG A N 1
ATOM 775 C CA . ARG A 1 107 ? 25.335 -16.194 -27.698 1.00 87.06 107 ARG A CA 1
ATOM 776 C C . ARG A 1 107 ? 26.533 -16.821 -28.405 1.00 87.06 107 ARG A C 1
ATOM 778 O O . ARG A 1 107 ? 27.226 -17.625 -27.789 1.00 87.06 107 ARG A O 1
ATOM 785 N N . ALA A 1 108 ? 26.836 -16.393 -29.632 1.00 89.62 108 ALA A N 1
ATOM 786 C CA . ALA A 1 108 ? 28.026 -16.838 -30.363 1.00 89.62 108 ALA A CA 1
ATOM 787 C C . ALA A 1 108 ? 29.341 -16.440 -29.663 1.00 89.62 108 ALA A C 1
ATOM 789 O O . ALA A 1 108 ? 30.319 -17.178 -29.714 1.00 89.62 108 ALA A O 1
ATOM 790 N N . SER A 1 109 ? 29.348 -15.315 -28.942 1.00 88.94 109 SER A N 1
ATOM 791 C CA . SER A 1 109 ? 30.495 -14.834 -28.156 1.00 88.94 109 SER A CA 1
ATOM 792 C C . SER A 1 109 ? 30.629 -15.504 -26.775 1.00 88.94 109 SER A C 1
ATOM 794 O O . SER A 1 109 ? 31.426 -15.057 -25.950 1.00 88.94 109 SER A O 1
ATOM 796 N N . GLY A 1 110 ? 29.813 -16.523 -26.470 1.00 88.06 110 GLY A N 1
ATOM 797 C CA . GLY A 1 110 ? 29.819 -17.227 -25.182 1.00 88.06 110 GLY A CA 1
ATOM 798 C C . GLY A 1 110 ? 29.179 -16.458 -24.015 1.00 88.06 110 GLY A C 1
ATOM 799 O O . GLY A 1 110 ? 29.226 -16.919 -22.877 1.00 88.06 110 GLY A O 1
ATOM 800 N N . ARG A 1 111 ? 28.539 -15.304 -24.261 1.00 86.69 111 ARG A N 1
ATOM 801 C CA . ARG A 1 111 ? 27.881 -14.464 -23.237 1.00 86.69 111 ARG A CA 1
ATOM 802 C C . ARG A 1 111 ? 26.386 -14.780 -23.105 1.00 86.69 111 ARG A C 1
ATOM 804 O O . ARG A 1 111 ? 25.546 -13.881 -23.136 1.00 86.69 111 ARG A O 1
ATOM 811 N N . GLY A 1 112 ? 26.057 -16.063 -22.938 1.00 86.75 112 GLY A N 1
ATOM 812 C CA . GLY A 1 112 ? 24.671 -16.553 -22.882 1.00 86.75 112 GLY A CA 1
ATOM 813 C C . GLY A 1 112 ? 23.810 -15.866 -21.815 1.00 86.75 112 GLY A C 1
ATOM 814 O O . GLY A 1 112 ? 22.715 -15.416 -22.121 1.00 86.75 112 GLY A O 1
ATOM 815 N N . GLN A 1 113 ? 24.344 -15.655 -20.606 1.00 88.19 113 GLN A N 1
ATOM 816 C CA . GLN A 1 113 ? 23.604 -14.998 -19.516 1.00 88.19 113 GLN A CA 1
ATOM 817 C C . GLN A 1 113 ? 23.150 -13.570 -19.859 1.00 88.19 113 GLN A C 1
ATOM 819 O O . GLN A 1 113 ? 22.032 -13.179 -19.536 1.00 88.19 113 GLN A O 1
ATOM 824 N N . PHE A 1 114 ? 24.002 -12.786 -20.528 1.00 85.50 114 PHE A N 1
ATOM 825 C CA . PHE A 1 114 ? 23.647 -11.429 -20.947 1.00 85.50 114 PHE A CA 1
ATOM 826 C C . PHE A 1 114 ? 22.637 -11.462 -22.100 1.00 85.50 114 PHE A C 1
ATOM 828 O O . PHE A 1 114 ? 21.699 -10.672 -22.119 1.00 85.50 114 PHE A O 1
ATOM 835 N N . ALA A 1 115 ? 22.777 -12.421 -23.021 1.00 85.69 115 ALA A N 1
ATOM 836 C CA . ALA A 1 115 ? 21.814 -12.638 -24.097 1.00 85.69 115 ALA A CA 1
ATOM 837 C C . ALA A 1 115 ? 20.417 -13.009 -23.566 1.00 85.69 115 ALA A C 1
ATOM 839 O O . ALA A 1 115 ? 19.419 -12.498 -24.070 1.00 85.69 115 ALA A O 1
ATOM 840 N N . ASP A 1 116 ? 20.343 -13.845 -22.530 1.00 89.44 116 ASP A N 1
ATOM 841 C CA . ASP A 1 116 ? 19.080 -14.244 -21.903 1.00 89.44 116 ASP A CA 1
ATOM 842 C C . ASP A 1 116 ? 18.459 -13.097 -21.091 1.00 89.44 116 ASP A C 1
ATOM 844 O O . ASP A 1 116 ? 17.243 -12.914 -21.118 1.00 89.44 116 ASP A O 1
ATOM 848 N N . MET A 1 117 ? 19.282 -12.254 -20.455 1.00 87.31 117 MET A N 1
ATOM 849 C CA . MET A 1 117 ? 18.820 -11.014 -19.819 1.00 87.31 117 MET A CA 1
ATOM 850 C C . MET A 1 117 ? 18.209 -10.042 -20.841 1.00 87.31 117 MET A C 1
ATOM 852 O O . MET A 1 117 ? 17.122 -9.515 -20.602 1.00 87.31 117 MET A O 1
ATOM 856 N N . LEU A 1 118 ? 18.878 -9.823 -21.982 1.00 85.62 118 LEU A N 1
ATOM 857 C CA . LEU A 1 118 ? 18.368 -8.964 -23.062 1.00 85.62 118 LEU A CA 1
ATOM 858 C C . LEU A 1 118 ? 17.096 -9.530 -23.695 1.00 85.62 118 LEU A C 1
ATOM 860 O O . LEU A 1 118 ? 16.197 -8.773 -24.044 1.00 85.62 118 LEU A O 1
ATOM 864 N N . ALA A 1 119 ? 17.015 -10.853 -23.842 1.00 86.50 119 ALA A N 1
ATOM 865 C CA . ALA A 1 119 ? 15.822 -11.514 -24.360 1.00 86.50 119 ALA A CA 1
ATOM 866 C C . ALA A 1 119 ? 14.617 -11.360 -23.416 1.00 86.50 119 ALA A C 1
ATOM 868 O O . ALA A 1 119 ? 13.482 -11.309 -23.879 1.00 86.50 119 ALA A O 1
ATOM 869 N N . ALA A 1 120 ? 14.859 -11.263 -22.105 1.00 86.44 120 ALA A N 1
ATOM 870 C CA . ALA A 1 120 ? 13.821 -11.042 -21.102 1.00 86.44 120 ALA A CA 1
ATOM 871 C C . ALA A 1 120 ? 13.377 -9.570 -20.974 1.00 86.44 120 ALA A C 1
ATOM 873 O O . ALA A 1 120 ? 12.403 -9.298 -20.272 1.00 86.44 120 ALA A O 1
ATOM 874 N N . THR A 1 121 ? 14.069 -8.620 -21.617 1.00 85.62 121 THR A N 1
ATOM 875 C CA . THR A 1 121 ? 13.753 -7.181 -21.548 1.00 85.62 121 THR A CA 1
ATOM 876 C C . THR A 1 121 ? 13.037 -6.670 -22.798 1.00 85.62 121 THR A C 1
ATOM 878 O O . THR A 1 121 ? 13.287 -7.110 -23.922 1.00 85.62 121 THR A O 1
ATOM 881 N N . ASN A 1 122 ? 12.179 -5.661 -22.632 1.00 82.62 122 ASN A N 1
ATOM 882 C CA . ASN A 1 122 ? 11.474 -5.020 -23.746 1.00 82.62 122 ASN A CA 1
ATOM 883 C C . ASN A 1 122 ? 12.250 -3.821 -24.336 1.00 82.62 122 ASN A C 1
ATOM 885 O O . ASN A 1 122 ? 11.813 -3.232 -25.323 1.00 82.62 122 ASN A O 1
ATOM 889 N N . ALA A 1 123 ? 13.463 -3.547 -23.845 1.00 82.38 123 ALA A N 1
ATOM 890 C CA . ALA A 1 123 ? 14.404 -2.494 -24.262 1.00 82.38 123 ALA A CA 1
ATOM 891 C C . ALA A 1 123 ? 14.613 -2.336 -25.783 1.00 82.38 123 ALA A C 1
ATOM 893 O O . ALA A 1 123 ? 15.283 -3.167 -26.393 1.00 82.38 123 ALA A O 1
ATOM 894 N N . VAL A 1 124 ? 14.069 -1.295 -26.422 1.00 81.38 124 VAL A N 1
ATOM 895 C CA . VAL A 1 124 ? 14.225 -1.038 -27.873 1.00 81.38 124 VAL A CA 1
ATOM 896 C C . VAL A 1 124 ? 15.604 -0.415 -28.175 1.00 81.38 124 VAL A C 1
ATOM 898 O O . VAL A 1 124 ? 15.956 0.566 -27.520 1.00 81.38 124 VAL A O 1
ATOM 901 N N . PRO A 1 125 ? 16.396 -0.929 -29.145 1.00 81.62 125 PRO A N 1
ATOM 902 C CA . PRO A 1 125 ? 17.733 -0.400 -29.427 1.00 81.62 125 PRO A CA 1
ATOM 903 C C . PRO A 1 125 ? 17.704 1.061 -29.878 1.00 81.62 125 PRO A C 1
ATOM 905 O O . PRO A 1 125 ? 16.936 1.421 -30.769 1.00 81.62 125 PRO A O 1
ATOM 908 N N . GLY A 1 126 ? 18.553 1.897 -29.282 1.00 74.88 126 GLY A N 1
ATOM 909 C CA . GLY A 1 126 ? 18.669 3.320 -29.608 1.00 74.88 126 GLY A CA 1
ATOM 910 C C . GLY A 1 126 ? 17.572 4.215 -29.020 1.00 74.88 126 GLY A C 1
ATOM 911 O O . GLY A 1 126 ? 17.643 5.433 -29.181 1.00 74.88 126 GLY A O 1
ATOM 912 N N . VAL A 1 127 ? 16.582 3.653 -28.318 1.00 82.56 127 VAL A N 1
ATOM 913 C CA . VAL A 1 127 ? 15.502 4.419 -27.678 1.00 82.56 127 VAL A CA 1
ATOM 914 C C . VAL A 1 127 ? 15.800 4.605 -26.193 1.00 82.56 127 VAL A C 1
ATOM 916 O O . VAL A 1 127 ? 16.249 3.693 -25.503 1.00 82.56 127 VAL A O 1
ATOM 919 N N . GLY A 1 128 ? 15.576 5.829 -25.712 1.00 84.94 128 GLY A N 1
ATOM 920 C CA . GLY A 1 128 ? 15.758 6.206 -24.317 1.00 84.94 128 GLY A CA 1
ATOM 921 C C . GLY A 1 128 ? 14.632 5.793 -23.379 1.00 84.94 128 GLY A C 1
ATOM 922 O O . GLY A 1 128 ? 13.687 5.119 -23.761 1.00 84.94 128 GLY A O 1
ATOM 923 N N . ILE A 1 129 ? 14.733 6.253 -22.130 1.00 88.69 129 ILE A N 1
ATOM 924 C CA . ILE A 1 129 ? 13.643 6.154 -21.155 1.00 88.69 129 ILE A CA 1
ATOM 925 C C . ILE A 1 129 ? 12.429 6.912 -21.692 1.00 88.69 129 ILE A C 1
ATOM 927 O O . ILE A 1 129 ? 12.523 8.104 -21.994 1.00 88.69 129 ILE A O 1
ATOM 931 N N . ASP A 1 130 ? 11.294 6.223 -21.763 1.00 90.56 130 ASP A N 1
ATOM 932 C CA . ASP A 1 130 ? 10.005 6.838 -22.051 1.00 90.56 130 ASP A CA 1
ATOM 933 C C . ASP A 1 130 ? 9.474 7.530 -20.787 1.00 90.56 130 ASP A C 1
ATOM 935 O O . ASP A 1 130 ? 8.847 6.924 -19.912 1.00 90.56 130 ASP A O 1
ATOM 939 N N . PHE A 1 131 ? 9.767 8.826 -20.674 1.00 91.81 131 PHE A N 1
ATOM 940 C CA . PHE A 1 131 ? 9.321 9.646 -19.550 1.00 91.81 131 PHE A CA 1
ATOM 941 C C . PHE A 1 131 ? 7.800 9.829 -19.513 1.00 91.81 131 PHE A C 1
ATOM 943 O O . PHE A 1 131 ? 7.258 10.031 -18.427 1.00 91.81 131 PHE A O 1
ATOM 950 N N . ALA A 1 132 ? 7.103 9.743 -20.651 1.00 93.31 132 ALA A N 1
ATOM 951 C CA . ALA A 1 132 ? 5.651 9.886 -20.695 1.00 93.31 132 ALA A CA 1
ATOM 952 C C . ALA A 1 132 ? 4.969 8.637 -20.123 1.00 93.31 132 ALA A C 1
ATOM 954 O O . ALA A 1 132 ? 4.129 8.753 -19.226 1.00 93.31 132 ALA A O 1
ATOM 955 N N . ALA A 1 133 ? 5.392 7.447 -20.560 1.00 90.62 133 ALA A N 1
ATOM 956 C CA . ALA A 1 133 ? 4.923 6.183 -19.994 1.00 90.62 133 ALA A CA 1
ATOM 957 C C . ALA A 1 133 ? 5.262 6.080 -18.498 1.00 90.62 133 ALA A C 1
ATOM 959 O O . ALA A 1 133 ? 4.411 5.717 -17.682 1.00 90.62 133 ALA A O 1
ATOM 960 N N . LEU A 1 134 ? 6.482 6.471 -18.109 1.00 93.81 134 LEU A N 1
ATOM 961 C CA . LEU A 1 134 ? 6.891 6.486 -16.705 1.00 93.81 134 LEU A CA 1
ATOM 962 C C . LEU A 1 134 ? 6.027 7.440 -15.865 1.00 93.81 134 LEU A C 1
ATOM 964 O O . LEU A 1 134 ? 5.560 7.056 -14.792 1.00 93.81 134 LEU A O 1
ATOM 968 N N . ALA A 1 135 ? 5.770 8.657 -16.352 1.00 94.88 135 ALA A N 1
ATOM 969 C CA . ALA A 1 135 ? 4.932 9.631 -15.657 1.00 94.88 135 ALA A CA 1
ATOM 970 C C . ALA A 1 135 ? 3.493 9.126 -15.474 1.00 94.88 135 ALA A C 1
ATOM 972 O O . ALA A 1 135 ? 2.926 9.302 -14.397 1.00 94.88 135 ALA A O 1
ATOM 973 N N . GLN A 1 136 ? 2.917 8.450 -16.473 1.00 94.81 136 GLN A N 1
ATOM 974 C CA . GLN A 1 136 ? 1.585 7.842 -16.363 1.00 94.81 136 GLN A CA 1
ATOM 975 C C . GLN A 1 136 ? 1.537 6.740 -15.296 1.00 94.81 136 GLN A C 1
ATOM 977 O O . GLN A 1 136 ? 0.609 6.711 -14.486 1.00 94.81 136 GLN A O 1
ATOM 982 N N . ILE A 1 137 ? 2.548 5.864 -15.245 1.00 94.25 137 ILE A N 1
ATOM 983 C CA . ILE A 1 137 ? 2.641 4.805 -14.226 1.00 94.25 137 ILE A CA 1
ATOM 984 C C . ILE A 1 137 ? 2.774 5.414 -12.824 1.00 94.25 137 ILE A C 1
ATOM 986 O O . ILE A 1 137 ? 2.099 4.972 -11.891 1.00 94.25 137 ILE A O 1
ATOM 990 N N . LEU A 1 138 ? 3.608 6.446 -12.663 1.00 94.75 138 LEU A N 1
ATOM 991 C CA . LEU A 1 138 ? 3.784 7.135 -11.382 1.00 94.75 138 LEU A CA 1
ATOM 992 C C . LEU A 1 138 ? 2.525 7.903 -10.959 1.00 94.75 138 LEU A C 1
ATOM 994 O O . LEU A 1 138 ? 2.145 7.846 -9.791 1.00 94.75 138 LEU A O 1
ATOM 998 N N . ALA A 1 139 ? 1.837 8.564 -11.891 1.00 95.62 139 ALA A N 1
ATOM 999 C CA . ALA A 1 139 ? 0.563 9.226 -11.617 1.00 95.62 139 ALA A CA 1
ATOM 1000 C C . ALA A 1 139 ? -0.505 8.217 -11.164 1.00 95.62 139 ALA A C 1
ATOM 1002 O O . ALA A 1 139 ? -1.189 8.448 -10.165 1.00 95.62 139 ALA A O 1
ATOM 1003 N N . LEU A 1 140 ? -0.595 7.060 -11.832 1.00 94.44 140 LEU A N 1
ATOM 1004 C CA . LEU A 1 140 ? -1.464 5.960 -11.409 1.00 94.44 140 LEU A CA 1
ATOM 1005 C C . LEU A 1 140 ? -1.103 5.470 -9.999 1.00 94.44 140 LEU A C 1
ATOM 1007 O O . LEU A 1 140 ? -2.001 5.246 -9.187 1.00 94.44 140 LEU A O 1
ATOM 1011 N N . ALA A 1 141 ? 0.193 5.348 -9.687 1.00 94.88 141 ALA A N 1
ATOM 1012 C CA . ALA A 1 141 ? 0.663 4.990 -8.349 1.00 94.88 141 ALA A CA 1
ATOM 1013 C C . ALA A 1 141 ? 0.108 5.956 -7.298 1.00 94.88 141 ALA A C 1
ATOM 1015 O O . ALA A 1 141 ? -0.530 5.525 -6.338 1.00 94.88 141 ALA A O 1
ATOM 1016 N N . VAL A 1 142 ? 0.303 7.259 -7.510 1.00 95.94 142 VAL A N 1
ATOM 1017 C CA . VAL A 1 142 ? -0.155 8.305 -6.588 1.00 95.94 142 VAL A CA 1
ATOM 1018 C C . VAL A 1 142 ? -1.660 8.210 -6.359 1.00 95.94 142 VAL A C 1
ATOM 1020 O O . VAL A 1 142 ? -2.094 8.209 -5.209 1.00 95.94 142 VAL A O 1
ATOM 1023 N N . VAL A 1 143 ? -2.456 8.062 -7.421 1.00 96.12 143 VAL A N 1
ATOM 1024 C CA . VAL A 1 143 ? -3.919 7.945 -7.310 1.00 96.12 143 VAL A CA 1
ATOM 1025 C C . VAL A 1 143 ? -4.324 6.709 -6.503 1.00 96.12 143 VAL A C 1
ATOM 1027 O O . VAL A 1 143 ? -5.141 6.813 -5.588 1.00 96.12 143 VAL A O 1
ATOM 1030 N N . VAL A 1 144 ? -3.734 5.545 -6.786 1.00 95.12 144 VAL A N 1
ATOM 1031 C CA . VAL A 1 144 ? -4.038 4.298 -6.064 1.00 95.12 144 VAL A CA 1
ATOM 1032 C C . VAL A 1 144 ? -3.676 4.410 -4.581 1.00 95.12 144 VAL A C 1
ATOM 1034 O O . VAL A 1 144 ? -4.477 4.031 -3.724 1.00 95.12 144 VAL A O 1
ATOM 1037 N N . TYR A 1 145 ? -2.507 4.969 -4.257 1.00 93.56 145 TYR A N 1
ATOM 1038 C CA . TYR A 1 145 ? -2.088 5.173 -2.868 1.00 93.56 145 TYR A CA 1
ATOM 1039 C C . TYR A 1 145 ? -2.946 6.215 -2.143 1.00 93.56 145 TYR A C 1
ATOM 1041 O O . TYR A 1 145 ? -3.272 6.022 -0.968 1.00 93.56 145 TYR A O 1
ATOM 1049 N N . ALA A 1 146 ? -3.353 7.288 -2.824 1.00 96.44 146 ALA A N 1
ATOM 1050 C CA . ALA A 1 146 ? -4.258 8.288 -2.266 1.00 96.44 146 ALA A CA 1
ATOM 1051 C C . ALA A 1 146 ? -5.619 7.665 -1.924 1.00 96.44 146 ALA A C 1
ATOM 1053 O O . ALA A 1 146 ? -6.104 7.832 -0.807 1.00 96.44 146 ALA A O 1
ATOM 1054 N N . LEU A 1 147 ? -6.196 6.869 -2.830 1.00 95.50 147 LEU A N 1
ATOM 1055 C CA . LEU A 1 147 ? -7.447 6.146 -2.584 1.00 95.50 147 LEU A CA 1
ATOM 1056 C C . LEU A 1 147 ? -7.318 5.143 -1.432 1.00 95.50 147 LEU A C 1
ATOM 1058 O O . LEU A 1 147 ? -8.169 5.119 -0.541 1.00 95.50 147 LEU A O 1
ATOM 1062 N N . ALA A 1 148 ? -6.240 4.353 -1.403 1.00 91.31 148 ALA A N 1
ATOM 1063 C CA . ALA A 1 148 ? -5.976 3.416 -0.312 1.00 91.31 148 ALA A CA 1
ATOM 1064 C C . ALA A 1 148 ? -5.888 4.132 1.047 1.00 91.31 148 ALA A C 1
ATOM 1066 O O . ALA A 1 148 ? -6.478 3.670 2.029 1.00 91.31 148 ALA A O 1
ATOM 1067 N N . SER A 1 149 ? -5.204 5.280 1.082 1.00 92.12 149 SER A N 1
ATOM 1068 C CA . SER A 1 149 ? -5.035 6.109 2.279 1.00 92.12 149 SER A CA 1
ATOM 1069 C C . SER A 1 149 ? -6.346 6.753 2.725 1.00 92.12 149 SER A C 1
ATOM 1071 O O . SER A 1 149 ? -6.644 6.753 3.917 1.00 92.12 149 SER A O 1
ATOM 1073 N N . LEU A 1 150 ? -7.167 7.244 1.792 1.00 96.38 150 LEU A N 1
ATOM 1074 C CA . LEU A 1 150 ? -8.496 7.791 2.088 1.00 96.38 150 LEU A CA 1
ATOM 1075 C C . LEU A 1 150 ? -9.423 6.728 2.687 1.00 96.38 150 LEU A C 1
ATOM 1077 O O . LEU A 1 150 ? -10.092 6.987 3.686 1.00 96.38 150 LEU A O 1
ATOM 1081 N N . LEU A 1 151 ? -9.428 5.518 2.122 1.00 91.50 151 LEU A N 1
ATOM 1082 C CA . LEU A 1 151 ? -10.195 4.385 2.648 1.00 91.50 151 LEU A CA 1
ATOM 1083 C C . LEU A 1 151 ? -9.720 3.983 4.052 1.00 91.50 151 LEU A C 1
ATOM 1085 O O . LEU A 1 151 ? -10.548 3.756 4.936 1.00 91.50 151 LEU A O 1
ATOM 1089 N N . ALA A 1 152 ? -8.402 3.931 4.273 1.00 83.12 152 ALA A N 1
ATOM 1090 C CA . ALA A 1 152 ? -7.820 3.644 5.585 1.00 83.12 152 ALA A CA 1
ATOM 1091 C C . ALA A 1 152 ? -8.184 4.722 6.616 1.00 83.12 152 ALA A C 1
ATOM 1093 O O . ALA A 1 152 ? -8.577 4.407 7.739 1.00 83.12 152 ALA A O 1
ATOM 1094 N N . TRP A 1 153 ? -8.102 5.995 6.227 1.00 91.62 153 TRP A N 1
ATOM 1095 C CA . TRP A 1 153 ? -8.471 7.119 7.080 1.00 91.62 153 TRP A CA 1
ATOM 1096 C C . TRP A 1 153 ? -9.960 7.094 7.440 1.00 91.62 153 TRP A C 1
ATOM 1098 O O . TRP A 1 153 ? -10.304 7.193 8.618 1.00 91.62 153 TRP A O 1
ATOM 1108 N N . ALA A 1 154 ? -10.842 6.872 6.462 1.00 90.94 154 ALA A N 1
ATOM 1109 C CA . ALA A 1 154 ? -12.279 6.740 6.699 1.00 90.94 154 ALA A CA 1
ATOM 1110 C C . ALA A 1 154 ? -12.591 5.567 7.644 1.00 90.94 154 ALA A C 1
ATOM 1112 O O . ALA A 1 154 ? -13.372 5.709 8.587 1.00 90.94 154 ALA A O 1
ATOM 1113 N N . GLN A 1 155 ? -11.932 4.422 7.444 1.00 89.75 155 GLN A N 1
ATOM 1114 C CA . GLN A 1 155 ? -12.035 3.267 8.334 1.00 89.75 155 GLN A CA 1
ATOM 1115 C C . GLN A 1 155 ? -11.621 3.621 9.769 1.00 89.75 155 GLN A C 1
ATOM 1117 O O . GLN A 1 155 ? -12.333 3.262 10.715 1.00 89.75 155 GLN A O 1
ATOM 1122 N N . ALA A 1 156 ? -10.488 4.309 9.942 1.00 78.38 156 ALA A N 1
ATOM 1123 C CA . ALA A 1 156 ? -9.969 4.715 11.246 1.00 78.38 156 ALA A CA 1
ATOM 1124 C C . ALA A 1 156 ? -10.901 5.716 11.945 1.00 78.38 156 ALA A C 1
ATOM 1126 O O . ALA A 1 156 ? -11.199 5.551 13.128 1.00 78.38 156 ALA A O 1
ATOM 1127 N N . TYR A 1 157 ? -11.424 6.695 11.204 1.00 89.69 157 TYR A N 1
ATOM 1128 C CA . TYR A 1 157 ? -12.377 7.680 11.713 1.00 89.69 157 TYR A CA 1
ATOM 1129 C C . TYR A 1 157 ? -13.657 7.017 12.239 1.00 89.69 157 TYR A C 1
ATOM 1131 O O . TYR A 1 157 ? -14.088 7.281 13.365 1.00 89.69 157 TYR A O 1
ATOM 1139 N N . ILE A 1 158 ? -14.233 6.088 11.467 1.00 82.88 158 ILE A N 1
ATOM 1140 C CA . ILE A 1 158 ? -15.421 5.335 11.890 1.00 82.88 158 ILE A CA 1
ATOM 1141 C C . ILE A 1 158 ? -15.111 4.502 13.140 1.00 82.88 158 ILE A C 1
ATOM 1143 O O . ILE A 1 158 ? -15.895 4.515 14.093 1.00 82.88 158 ILE A O 1
ATOM 1147 N N . MET A 1 159 ? -13.962 3.815 13.175 1.00 84.94 159 MET A N 1
ATOM 1148 C CA . MET A 1 159 ? -13.579 3.012 14.340 1.00 84.94 159 MET A CA 1
ATOM 1149 C C . MET A 1 159 ? -13.359 3.842 15.604 1.00 84.94 159 MET A C 1
ATOM 1151 O O . MET A 1 159 ? -13.762 3.406 16.683 1.00 84.94 159 MET A O 1
ATOM 1155 N N . ALA A 1 160 ? -12.798 5.046 15.491 1.00 81.69 160 ALA A N 1
ATOM 1156 C CA . ALA A 1 160 ? -12.681 5.961 16.623 1.00 81.69 160 ALA A CA 1
ATOM 1157 C C . ALA A 1 160 ? -14.065 6.318 17.198 1.00 81.69 160 ALA A C 1
ATOM 1159 O O . ALA A 1 160 ? -14.261 6.296 18.415 1.00 81.69 160 ALA A O 1
ATOM 1160 N N . GLY A 1 161 ? -15.056 6.557 16.332 1.00 84.00 161 GLY A N 1
ATOM 1161 C CA . GLY A 1 161 ? -16.439 6.801 16.748 1.00 84.00 161 GLY A CA 1
ATOM 1162 C C . GLY A 1 161 ? -17.096 5.609 17.460 1.00 84.00 161 GLY A C 1
ATOM 1163 O O . GLY A 1 161 ? -17.822 5.806 18.436 1.00 84.00 161 GLY A O 1
ATOM 1164 N N . VAL A 1 162 ? -16.838 4.377 17.007 1.00 81.25 162 VAL A N 1
ATOM 1165 C CA . VAL A 1 162 ? -17.320 3.140 17.664 1.00 81.25 162 VAL A CA 1
ATOM 1166 C C . VAL A 1 162 ? -16.675 2.967 19.042 1.00 81.25 162 VAL A C 1
ATOM 1168 O O . VAL A 1 162 ? -17.359 2.676 20.029 1.00 81.25 162 VAL A O 1
ATOM 1171 N N . ALA A 1 163 ? -15.362 3.191 19.139 1.00 78.44 163 ALA A N 1
ATOM 1172 C CA . ALA A 1 163 ? -14.631 3.098 20.398 1.00 78.44 163 ALA A CA 1
ATOM 1173 C C . ALA A 1 163 ? -15.175 4.092 21.438 1.00 78.44 163 ALA A C 1
ATOM 1175 O O . ALA A 1 163 ? -15.485 3.696 22.562 1.00 78.44 163 ALA A O 1
ATOM 1176 N N . GLN A 1 164 ? -15.385 5.354 21.050 1.00 81.25 164 GLN A N 1
ATOM 1177 C CA . GLN A 1 164 ? -15.927 6.384 21.943 1.00 81.25 164 GLN A CA 1
ATOM 1178 C C . GLN A 1 164 ? -17.342 6.062 22.432 1.00 81.25 164 GLN A C 1
ATOM 1180 O O . GLN A 1 164 ? -17.611 6.156 23.630 1.00 81.25 164 GLN A O 1
ATOM 1185 N N . ARG A 1 165 ? -18.238 5.611 21.542 1.00 82.38 165 ARG A N 1
ATOM 1186 C CA . ARG A 1 165 ? -19.588 5.162 21.933 1.00 82.38 165 ARG A CA 1
ATOM 1187 C C . ARG A 1 165 ? -19.543 4.013 22.932 1.00 82.38 165 ARG A C 1
ATOM 1189 O O . ARG A 1 165 ? -20.278 4.022 23.918 1.00 82.38 165 ARG A O 1
ATOM 1196 N N . THR A 1 166 ? -18.641 3.061 22.709 1.00 78.19 166 THR A N 1
ATOM 1197 C CA . THR A 1 166 ? -18.440 1.925 23.614 1.00 78.19 166 THR A CA 1
ATOM 1198 C C . THR A 1 166 ? -17.969 2.396 24.993 1.00 78.19 166 THR A C 1
ATOM 1200 O O . THR A 1 166 ? -18.530 1.980 26.006 1.00 78.19 166 THR A O 1
ATOM 1203 N N . VAL A 1 167 ? -16.989 3.305 25.054 1.00 79.19 167 VAL A N 1
ATOM 1204 C CA . VAL A 1 167 ? -16.488 3.878 26.317 1.00 79.19 167 VAL A CA 1
ATOM 1205 C C . VAL A 1 167 ? -17.572 4.667 27.045 1.00 79.19 167 VAL A C 1
ATOM 1207 O O . VAL A 1 167 ? -17.745 4.482 28.249 1.00 79.19 167 VAL A O 1
ATOM 1210 N N . TYR A 1 168 ? -18.332 5.502 26.336 1.00 82.56 168 TYR A N 1
ATOM 1211 C CA . TYR A 1 168 ? -19.434 6.265 26.921 1.00 82.56 168 TYR A CA 1
ATOM 1212 C C . TYR A 1 168 ? -20.507 5.344 27.520 1.00 82.56 168 TYR A C 1
ATOM 1214 O O . TYR A 1 168 ? -20.943 5.554 28.652 1.00 82.56 168 TYR A O 1
ATOM 1222 N N . GLY A 1 169 ? -20.867 4.271 26.806 1.00 81.88 169 GLY A N 1
ATOM 1223 C CA . GLY A 1 169 ? -21.777 3.245 27.314 1.00 81.88 169 GLY A CA 1
ATOM 1224 C C . GLY A 1 169 ? -21.257 2.579 28.590 1.00 81.88 169 GLY A C 1
ATOM 1225 O O . GLY A 1 169 ? -21.994 2.467 29.567 1.00 81.88 169 GLY A O 1
ATOM 1226 N N . MET A 1 170 ? -19.973 2.208 28.625 1.00 75.38 170 MET A N 1
ATOM 1227 C CA . MET A 1 170 ? -19.356 1.623 29.822 1.00 75.38 170 MET A CA 1
ATOM 1228 C C . MET A 1 170 ? -19.332 2.595 31.006 1.00 75.38 170 MET A C 1
ATOM 1230 O O . MET A 1 170 ? -19.628 2.178 32.123 1.00 75.38 170 MET A O 1
ATOM 1234 N N . ARG A 1 171 ? -19.015 3.879 30.782 1.00 82.31 171 ARG A N 1
ATOM 1235 C CA . ARG A 1 171 ? -19.035 4.903 31.842 1.00 82.31 171 ARG A CA 1
ATOM 1236 C C . ARG A 1 171 ? -20.419 5.014 32.474 1.00 82.31 171 ARG A C 1
ATOM 1238 O O . ARG A 1 171 ? -20.534 4.915 33.691 1.00 82.31 171 ARG A O 1
ATOM 1245 N N . ARG A 1 172 ? -21.465 5.098 31.647 1.00 83.44 172 ARG A N 1
ATOM 1246 C CA . ARG A 1 172 ? -22.855 5.171 32.111 1.00 83.44 172 ARG A CA 1
ATOM 1247 C C . ARG A 1 172 ? -23.271 3.935 32.917 1.00 83.44 172 ARG A C 1
ATOM 1249 O O . ARG A 1 172 ? -23.903 4.068 33.958 1.00 83.44 172 ARG A O 1
ATOM 1256 N N . GLU A 1 173 ? -22.891 2.736 32.473 1.00 83.06 173 GLU A N 1
ATOM 1257 C CA . GLU A 1 173 ? -23.167 1.497 33.217 1.00 83.06 173 GLU A CA 1
ATOM 1258 C C . GLU A 1 173 ? -22.437 1.437 34.569 1.00 83.06 173 GLU A C 1
ATOM 1260 O O . GLU A 1 173 ? -22.966 0.885 35.537 1.00 83.06 173 GLU A O 1
ATOM 1265 N N . VAL A 1 174 ? -21.212 1.966 34.640 1.00 81.50 174 VAL A N 1
ATOM 1266 C CA . VAL A 1 174 ? -20.432 2.034 35.883 1.00 81.50 174 VAL A CA 1
ATOM 1267 C C . VAL A 1 174 ? -21.069 3.023 36.854 1.00 81.50 174 VAL A C 1
ATOM 1269 O O . VAL A 1 174 ? -21.272 2.667 38.012 1.00 81.50 174 VAL A O 1
ATOM 1272 N N . GLU A 1 175 ? -21.444 4.214 36.391 1.00 77.62 175 GLU A N 1
ATOM 1273 C CA . GLU A 1 175 ? -22.144 5.225 37.195 1.00 77.62 175 GLU A CA 1
ATOM 1274 C C . GLU A 1 175 ? -23.470 4.694 37.745 1.00 77.62 175 GLU A C 1
ATOM 1276 O O . GLU A 1 175 ? -23.750 4.822 38.936 1.00 77.62 175 GLU A O 1
ATOM 1281 N N . GLU A 1 176 ? -24.261 4.021 36.909 1.00 84.38 176 GLU A N 1
ATOM 1282 C CA . GLU A 1 176 ? -25.549 3.463 37.319 1.00 84.38 176 GLU A CA 1
ATOM 1283 C C . GLU A 1 176 ? -25.397 2.327 38.342 1.00 84.38 176 GLU A C 1
ATOM 1285 O O . GLU A 1 176 ? -26.242 2.168 39.226 1.00 84.38 176 GLU A O 1
ATOM 1290 N N . LYS A 1 177 ? -24.308 1.551 38.268 1.00 79.75 177 LYS A N 1
ATOM 1291 C CA . LYS A 1 177 ? -23.965 0.571 39.307 1.00 79.75 177 LYS A CA 1
ATOM 1292 C C . LYS A 1 177 ? -23.490 1.248 40.587 1.00 79.75 177 LYS A C 1
ATOM 1294 O O . LYS A 1 177 ? -23.955 0.866 41.656 1.00 79.75 177 LYS A O 1
ATOM 1299 N N . LEU A 1 178 ? -22.617 2.251 40.493 1.00 75.25 178 LEU A N 1
ATOM 1300 C CA . LEU A 1 178 ? -22.121 3.009 41.647 1.00 75.25 178 LEU A CA 1
ATOM 1301 C C . LEU A 1 178 ? -23.266 3.685 42.414 1.00 75.25 178 LEU A C 1
ATOM 1303 O O . LEU A 1 178 ? -23.291 3.616 43.639 1.00 75.25 178 LEU A O 1
ATOM 1307 N N . ALA A 1 179 ? -24.255 4.239 41.709 1.00 75.25 179 ALA A N 1
ATOM 1308 C CA . ALA A 1 179 ? -25.428 4.883 42.304 1.00 75.25 179 ALA A CA 1
ATOM 1309 C C . ALA A 1 179 ? -26.356 3.920 43.075 1.00 75.25 179 ALA A C 1
ATOM 1311 O O . ALA A 1 179 ? -27.201 4.367 43.847 1.00 75.25 179 ALA A O 1
ATOM 1312 N N . ARG A 1 180 ? -26.225 2.602 42.870 1.00 76.88 180 ARG A N 1
ATOM 1313 C CA . ARG A 1 180 ? -27.079 1.570 43.484 1.00 76.88 180 ARG A CA 1
ATOM 1314 C C . ARG A 1 180 ? -26.377 0.780 44.597 1.00 76.88 180 ARG A C 1
ATOM 1316 O O . ARG A 1 180 ? -27.004 -0.101 45.184 1.00 76.88 180 ARG A O 1
ATOM 1323 N N . LEU A 1 181 ? -25.100 1.049 44.890 1.00 69.81 181 LEU A N 1
ATOM 1324 C CA . LEU A 1 181 ? -24.363 0.329 45.934 1.00 69.81 181 LEU A CA 1
ATOM 1325 C C . LEU A 1 181 ? -24.576 0.964 47.330 1.00 69.81 181 LEU A C 1
ATOM 1327 O O . LEU A 1 181 ? -24.407 2.173 47.479 1.00 69.81 181 LEU A O 1
ATOM 1331 N N . PRO A 1 182 ? -24.901 0.173 48.376 1.00 63.12 182 PRO A N 1
ATOM 1332 C CA . PRO A 1 182 ? -25.031 0.667 49.748 1.00 63.12 182 PRO A CA 1
ATOM 1333 C C . PRO A 1 182 ? -23.679 1.126 50.326 1.00 63.12 182 PRO A C 1
ATOM 1335 O O . PRO A 1 182 ? -22.640 0.530 50.039 1.00 63.12 182 PRO A O 1
ATOM 1338 N N . LEU A 1 183 ? -23.706 2.144 51.201 1.00 56.88 183 LEU A N 1
ATOM 1339 C CA . LEU A 1 183 ? -22.548 2.873 51.769 1.00 56.88 183 LEU A CA 1
ATOM 1340 C C . LEU A 1 183 ? -21.411 2.015 52.378 1.00 56.88 183 LEU A C 1
ATOM 1342 O O . LEU A 1 183 ? -20.326 2.528 52.616 1.00 56.88 183 LEU A O 1
ATOM 1346 N N . ARG A 1 184 ? -21.618 0.716 52.621 1.00 55.62 184 ARG A N 1
ATOM 1347 C CA . ARG A 1 184 ? -20.638 -0.197 53.240 1.00 55.62 184 ARG A CA 1
ATOM 1348 C C . ARG A 1 184 ? -19.499 -0.670 52.318 1.00 55.62 184 ARG A C 1
ATOM 1350 O O . ARG A 1 184 ? -18.611 -1.367 52.792 1.00 55.62 184 ARG A O 1
ATOM 1357 N N . TYR A 1 185 ? -19.512 -0.331 51.025 1.00 54.75 185 TYR A N 1
ATOM 1358 C CA . TYR A 1 185 ? -18.493 -0.769 50.049 1.00 54.75 185 TYR A CA 1
ATOM 1359 C C . TYR A 1 185 ? -17.370 0.267 49.803 1.00 54.75 185 TYR A C 1
ATOM 1361 O O . TYR A 1 185 ? -16.376 -0.044 49.150 1.00 54.75 185 TYR A O 1
ATOM 1369 N N . PHE A 1 186 ? -17.503 1.492 50.326 1.00 52.06 186 PHE A N 1
ATOM 1370 C CA . PHE A 1 186 ? -16.629 2.629 49.993 1.00 52.06 186 PHE A CA 1
ATOM 1371 C C . PHE A 1 186 ? -15.328 2.747 50.814 1.00 52.06 186 PHE A C 1
ATOM 1373 O O . PHE A 1 186 ? -14.473 3.546 50.449 1.00 52.06 186 PHE A O 1
ATOM 1380 N N . ASP A 1 187 ? -15.106 1.917 51.838 1.00 54.47 187 ASP A N 1
ATOM 1381 C CA . ASP A 1 187 ? -13.930 2.035 52.727 1.00 54.47 187 ASP A CA 1
ATOM 1382 C C . ASP A 1 187 ? -12.667 1.269 52.275 1.00 54.47 187 ASP A C 1
ATOM 1384 O O . ASP A 1 187 ? -11.674 1.246 52.997 1.00 54.47 187 ASP A O 1
ATOM 1388 N N . SER A 1 188 ? -12.652 0.619 51.101 1.00 52.75 188 SER A N 1
ATOM 1389 C CA . SER A 1 188 ? -11.590 -0.361 50.779 1.00 52.75 188 SER A CA 1
ATOM 1390 C C . SER A 1 188 ? -10.722 -0.116 49.534 1.00 52.75 188 SER A C 1
ATOM 1392 O O . SER A 1 188 ? -9.804 -0.903 49.320 1.00 52.75 188 SER A O 1
ATOM 1394 N N . HIS A 1 189 ? -10.914 0.936 48.718 1.00 49.03 189 HIS A N 1
ATOM 1395 C CA . HIS A 1 189 ? -10.105 1.105 47.488 1.00 49.03 189 HIS A CA 1
ATOM 1396 C C . HIS A 1 189 ? -9.768 2.571 47.134 1.00 49.03 189 HIS A C 1
ATOM 1398 O O . HIS A 1 189 ? -10.616 3.335 46.672 1.00 49.03 189 HIS A O 1
ATOM 1404 N N . ALA A 1 190 ? -8.490 2.947 47.291 1.00 45.44 190 ALA A N 1
ATOM 1405 C CA . ALA A 1 190 ? -7.946 4.275 46.983 1.00 45.44 190 ALA A CA 1
ATOM 1406 C C . ALA A 1 190 ? -8.006 4.617 45.474 1.00 45.44 190 ALA A C 1
ATOM 1408 O O . ALA A 1 190 ? -7.556 3.860 44.617 1.00 45.44 190 ALA A O 1
ATOM 1409 N N . HIS A 1 191 ? -8.552 5.795 45.160 1.00 45.66 191 HIS A N 1
ATOM 1410 C CA . HIS A 1 191 ? -8.993 6.255 43.833 1.00 45.66 191 HIS A CA 1
ATOM 1411 C C . HIS A 1 191 ? -7.893 6.704 42.838 1.00 45.66 191 HIS A C 1
ATOM 1413 O O . HIS A 1 191 ? -8.208 7.270 41.794 1.00 45.66 191 HIS A O 1
ATOM 1419 N N . GLY A 1 192 ? -6.608 6.460 43.112 1.00 51.75 192 GLY A N 1
ATOM 1420 C CA . GLY A 1 192 ? -5.502 7.068 42.348 1.00 51.75 192 GLY A CA 1
ATOM 1421 C C . GLY A 1 192 ? -4.932 6.268 41.167 1.00 51.75 192 GLY A C 1
ATOM 1422 O O . GLY A 1 192 ? -4.283 6.855 40.310 1.00 51.75 192 GLY A O 1
ATOM 1423 N N . ASP A 1 193 ? -5.164 4.954 41.086 1.00 48.25 193 ASP A N 1
ATOM 1424 C CA . ASP A 1 193 ? -4.357 4.054 40.226 1.00 48.25 193 ASP A CA 1
ATOM 1425 C C . ASP A 1 193 ? -5.171 3.357 39.108 1.00 48.25 193 ASP A C 1
ATOM 1427 O O . ASP A 1 193 ? -4.638 2.660 38.243 1.00 48.25 193 ASP A O 1
ATOM 1431 N N . LEU A 1 194 ? -6.496 3.544 39.112 1.00 47.41 194 LEU A N 1
ATOM 1432 C CA . LEU A 1 194 ? -7.441 2.816 38.253 1.00 47.41 194 LEU A CA 1
ATOM 1433 C C . LEU A 1 194 ? -7.694 3.506 36.909 1.00 47.41 194 LEU A C 1
ATOM 1435 O O . LEU A 1 194 ? -7.862 2.834 35.895 1.00 47.41 194 LEU A O 1
ATOM 1439 N N . LEU A 1 195 ? -7.691 4.841 36.879 1.00 40.94 195 LEU A N 1
ATOM 1440 C CA . LEU A 1 195 ? -8.004 5.586 35.659 1.00 40.94 195 LEU A CA 1
ATOM 1441 C C . LEU A 1 195 ? -6.865 5.491 34.633 1.00 40.94 195 LEU A C 1
ATOM 1443 O O . LEU A 1 195 ? -7.138 5.306 33.454 1.00 40.94 195 LEU A O 1
ATOM 1447 N N . SER A 1 196 ? -5.611 5.532 35.102 1.00 39.34 196 SER A N 1
ATOM 1448 C CA . SER A 1 196 ? -4.406 5.389 34.272 1.00 39.34 196 SER A CA 1
ATOM 1449 C C . SER A 1 196 ? -4.269 3.977 33.701 1.00 39.34 196 SER A C 1
ATOM 1451 O O . SER A 1 196 ? -3.990 3.825 32.518 1.00 39.34 196 SER A O 1
ATOM 1453 N N . ARG A 1 197 ? -4.541 2.932 34.498 1.00 51.34 197 ARG A N 1
ATOM 1454 C CA . ARG A 1 197 ? -4.528 1.548 34.000 1.00 51.34 197 ARG A CA 1
ATOM 1455 C C . ARG A 1 197 ? -5.631 1.305 32.979 1.00 51.34 197 ARG A C 1
ATOM 1457 O O . ARG A 1 197 ? -5.355 0.742 31.939 1.00 51.34 197 ARG A O 1
ATOM 1464 N N . VAL A 1 198 ? -6.846 1.805 33.189 1.00 45.78 198 VAL A N 1
ATOM 1465 C CA . VAL A 1 198 ? -7.951 1.556 32.248 1.00 45.78 198 VAL A CA 1
ATOM 1466 C C . VAL A 1 198 ? -7.761 2.266 30.904 1.00 45.78 198 VAL A C 1
ATOM 1468 O O . VAL A 1 198 ? -8.044 1.662 29.873 1.00 45.78 198 VAL A O 1
ATOM 1471 N N . THR A 1 199 ? -7.272 3.509 30.867 1.00 47.91 199 THR A N 1
ATOM 1472 C CA . THR A 1 199 ? -6.985 4.179 29.583 1.00 47.91 199 THR A CA 1
ATOM 1473 C C . THR A 1 199 ? -5.764 3.579 28.889 1.00 47.91 199 THR A C 1
ATOM 1475 O O . THR A 1 199 ? -5.840 3.261 27.705 1.00 47.91 199 THR A O 1
ATOM 1478 N N . ASN A 1 200 ? -4.684 3.323 29.631 1.00 46.09 200 ASN A N 1
ATOM 1479 C CA . ASN A 1 200 ? -3.452 2.741 29.090 1.00 46.09 200 ASN A CA 1
ATOM 1480 C C . ASN A 1 200 ? -3.646 1.272 28.650 1.00 46.09 200 ASN A C 1
ATOM 1482 O O . ASN A 1 200 ? -3.073 0.837 27.654 1.00 46.09 200 ASN A O 1
ATOM 1486 N N . ASP A 1 201 ? -4.522 0.512 29.314 1.00 58.28 201 ASP A N 1
ATOM 1487 C CA . ASP A 1 201 ? -4.874 -0.857 28.920 1.00 58.28 201 ASP A CA 1
ATOM 1488 C C . ASP A 1 201 ? -5.765 -0.878 27.666 1.00 58.28 201 ASP A C 1
ATOM 1490 O O . ASP A 1 201 ? -5.608 -1.760 26.818 1.00 58.28 201 ASP A O 1
ATOM 1494 N N . VAL A 1 202 ? -6.659 0.103 27.487 1.00 52.53 202 VAL A N 1
ATOM 1495 C CA . VAL A 1 202 ? -7.482 0.239 26.267 1.00 52.53 202 VAL A CA 1
ATOM 1496 C C . VAL A 1 202 ? -6.613 0.590 25.054 1.00 52.53 202 VAL A C 1
ATOM 1498 O O . VAL A 1 202 ? -6.767 -0.030 23.995 1.00 52.53 202 VAL A O 1
ATOM 1501 N N . ASP A 1 203 ? -5.650 1.496 25.224 1.00 55.38 203 ASP A N 1
ATOM 1502 C CA . ASP A 1 203 ? -4.700 1.877 24.171 1.00 55.38 203 ASP A CA 1
ATOM 1503 C C . ASP A 1 203 ? -3.712 0.735 23.839 1.00 55.38 203 ASP A C 1
ATOM 1505 O O . ASP A 1 203 ? -3.418 0.461 22.666 1.00 55.38 203 ASP A O 1
ATOM 1509 N N . ASN A 1 204 ? -3.261 -0.026 24.844 1.00 45.75 204 ASN A N 1
ATOM 1510 C CA . ASN A 1 204 ? -2.413 -1.205 24.635 1.00 45.75 204 ASN A CA 1
ATOM 1511 C C . ASN A 1 204 ? -3.148 -2.355 23.925 1.00 45.75 204 ASN A C 1
ATOM 1513 O O . ASN A 1 204 ? -2.550 -3.033 23.082 1.00 45.75 204 ASN A O 1
ATOM 1517 N N . ILE A 1 205 ? -4.440 -2.580 24.185 1.00 51.56 205 ILE A N 1
ATOM 1518 C CA . ILE A 1 205 ? -5.227 -3.613 23.484 1.00 51.56 205 ILE A CA 1
ATOM 1519 C C . ILE A 1 205 ? -5.408 -3.263 21.999 1.00 51.56 205 ILE A C 1
ATOM 1521 O O . ILE A 1 205 ? -5.284 -4.151 21.147 1.00 51.56 205 ILE A O 1
ATOM 1525 N N . ALA A 1 206 ? -5.637 -1.985 21.678 1.00 48.94 206 ALA A N 1
ATOM 1526 C CA . ALA A 1 206 ? -5.732 -1.511 20.295 1.00 48.94 206 ALA A CA 1
ATOM 1527 C C . ALA A 1 206 ? -4.421 -1.735 19.514 1.00 48.94 206 ALA A C 1
ATOM 1529 O O . ALA A 1 206 ? -4.451 -2.092 18.334 1.00 48.94 206 ALA A O 1
ATOM 1530 N N . THR A 1 207 ? -3.277 -1.624 20.196 1.00 46.06 207 THR A N 1
ATOM 1531 C CA . THR A 1 207 ? -1.936 -1.740 19.597 1.00 46.06 207 THR A CA 1
ATOM 1532 C C . THR A 1 207 ? -1.426 -3.194 19.520 1.00 46.06 207 THR A C 1
ATOM 1534 O O . THR A 1 207 ? -0.729 -3.568 18.575 1.00 46.06 207 THR A O 1
ATOM 1537 N N . THR A 1 208 ? -1.816 -4.072 20.455 1.00 50.31 208 THR A N 1
ATOM 1538 C CA . THR A 1 208 ? -1.329 -5.473 20.529 1.00 50.31 208 THR A CA 1
ATOM 1539 C C . THR A 1 208 ? -1.944 -6.395 19.462 1.00 50.31 208 THR A C 1
ATOM 1541 O O . THR A 1 208 ? -1.385 -7.445 19.134 1.00 50.31 208 THR A O 1
ATOM 1544 N N . LEU A 1 209 ? -3.089 -6.020 18.883 1.00 45.69 209 LEU A N 1
ATOM 1545 C CA . LEU A 1 209 ? -3.778 -6.828 17.869 1.00 45.69 209 LEU A CA 1
ATOM 1546 C C . LEU A 1 209 ? -3.157 -6.741 16.463 1.00 45.69 209 LEU A C 1
ATOM 1548 O O . LEU A 1 209 ? -3.471 -7.593 15.631 1.00 45.69 209 LEU A O 1
ATOM 1552 N N . GLN A 1 210 ? -2.275 -5.774 16.182 1.00 46.12 210 GLN A N 1
ATOM 1553 C CA . GLN A 1 210 ? -1.837 -5.499 14.805 1.00 46.12 210 GLN A CA 1
ATOM 1554 C C . GLN A 1 210 ? -0.533 -6.204 14.358 1.00 46.12 210 GLN A C 1
ATOM 1556 O O . GLN A 1 210 ? -0.511 -6.674 13.223 1.00 46.12 210 GLN A O 1
ATOM 1561 N N . PRO A 1 211 ? 0.511 -6.427 15.185 1.00 51.91 211 PRO A N 1
ATOM 1562 C CA . PRO A 1 211 ? 1.695 -7.194 14.753 1.00 51.91 211 PRO A CA 1
ATOM 1563 C C . PRO A 1 211 ? 1.882 -8.543 15.489 1.00 51.91 211 PRO A C 1
ATOM 1565 O O . PRO A 1 211 ? 2.976 -8.898 15.919 1.00 51.91 211 PRO A O 1
ATOM 1568 N N . GLY A 1 212 ? 0.822 -9.342 15.666 1.00 48.84 212 GLY A N 1
ATOM 1569 C CA . GLY A 1 212 ? 0.886 -10.569 16.487 1.00 48.84 212 GLY A CA 1
ATOM 1570 C C . GLY A 1 212 ? 1.256 -11.878 15.768 1.00 48.84 212 GLY A C 1
ATOM 1571 O O . GLY A 1 212 ? 1.642 -12.851 16.423 1.00 48.84 212 GLY A O 1
ATOM 1572 N N . LEU A 1 213 ? 1.126 -11.951 14.439 1.00 47.44 213 LEU A N 1
ATOM 1573 C CA . LEU A 1 213 ? 1.265 -13.225 13.710 1.00 47.44 213 LEU A CA 1
ATOM 1574 C C . LEU A 1 213 ? 2.646 -13.425 13.067 1.00 47.44 213 LEU A C 1
ATOM 1576 O O . LEU A 1 213 ? 3.139 -14.554 13.038 1.00 47.44 213 LEU A O 1
ATOM 1580 N N . SER A 1 214 ? 3.317 -12.354 12.638 1.00 50.19 214 SER A N 1
ATOM 1581 C CA . SER A 1 214 ? 4.686 -12.409 12.099 1.00 50.19 214 SER A CA 1
ATOM 1582 C C . SER A 1 2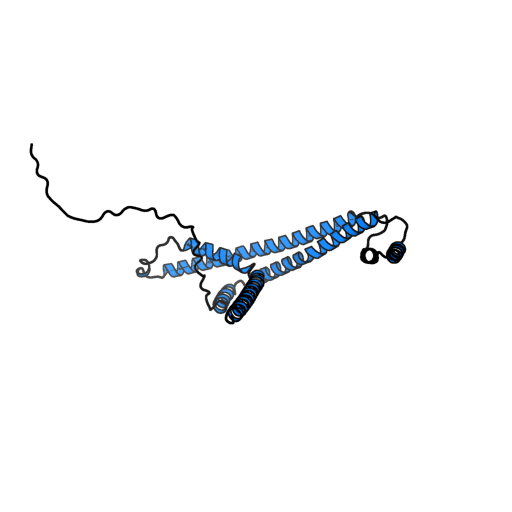14 ? 5.728 -12.669 13.195 1.00 50.19 214 SER A C 1
ATOM 1584 O O . SER A 1 214 ? 6.638 -13.481 13.007 1.00 50.19 214 SER A O 1
ATOM 1586 N N . GLN A 1 215 ? 5.538 -12.088 14.385 1.00 51.41 215 GLN A N 1
ATOM 1587 C CA . GLN A 1 215 ? 6.457 -12.244 15.519 1.00 51.41 215 GLN A CA 1
ATOM 1588 C C . GLN A 1 215 ? 6.499 -13.687 16.049 1.00 51.41 215 GLN A C 1
ATOM 1590 O O . GLN A 1 215 ? 7.568 -14.188 16.401 1.00 51.41 215 GLN A O 1
ATOM 1595 N N . ARG A 1 216 ? 5.358 -14.397 16.051 1.00 50.88 216 ARG A N 1
ATOM 1596 C CA . ARG A 1 216 ? 5.286 -15.790 16.534 1.00 50.88 216 ARG A CA 1
ATOM 1597 C C . ARG A 1 216 ? 6.077 -16.754 15.658 1.00 50.88 216 ARG A C 1
ATOM 1599 O O . ARG A 1 216 ? 6.710 -17.660 16.192 1.00 50.88 216 ARG A O 1
ATOM 1606 N N . ARG A 1 217 ? 6.076 -16.567 14.333 1.00 50.81 217 ARG A N 1
ATOM 1607 C CA . ARG A 1 217 ? 6.835 -17.434 13.416 1.00 50.81 217 ARG A CA 1
ATOM 1608 C C . ARG A 1 217 ? 8.342 -17.177 13.528 1.00 50.81 217 ARG A C 1
ATOM 1610 O O . ARG A 1 217 ? 9.115 -18.131 13.565 1.00 50.81 217 ARG A O 1
ATOM 1617 N N . ILE A 1 218 ? 8.744 -15.913 13.680 1.00 60.41 218 ILE A N 1
ATOM 1618 C CA . ILE A 1 218 ? 10.151 -15.522 13.870 1.00 60.41 218 ILE A CA 1
ATOM 1619 C C . ILE A 1 218 ? 10.683 -16.003 15.233 1.00 60.41 218 ILE A C 1
ATOM 1621 O O . ILE A 1 218 ? 11.809 -16.495 15.320 1.00 60.41 218 ILE A O 1
ATOM 1625 N N . GLN A 1 219 ? 9.876 -15.935 16.297 1.00 57.72 219 GLN A N 1
ATOM 1626 C CA . GLN A 1 219 ? 10.264 -16.452 17.616 1.00 57.72 219 GLN A CA 1
ATOM 1627 C C . GLN A 1 219 ? 10.351 -17.980 17.646 1.00 57.72 219 GLN A C 1
ATOM 1629 O O . GLN A 1 219 ? 11.294 -18.505 18.235 1.00 57.72 219 GLN A O 1
ATOM 1634 N N . ARG A 1 220 ? 9.442 -18.695 16.964 1.00 62.19 220 ARG A N 1
ATOM 1635 C CA . ARG A 1 220 ? 9.471 -20.167 16.914 1.00 62.19 220 ARG A CA 1
ATOM 1636 C C . ARG A 1 220 ? 10.749 -20.690 16.248 1.00 62.19 220 ARG A C 1
ATOM 1638 O O . ARG A 1 220 ? 11.392 -21.582 16.799 1.00 62.19 220 ARG A O 1
ATOM 1645 N N . HIS A 1 221 ? 11.165 -20.063 15.144 1.00 62.00 221 HIS A N 1
ATOM 1646 C CA . HIS A 1 221 ? 12.434 -20.387 14.485 1.00 62.00 221 HIS A CA 1
ATOM 1647 C C . HIS A 1 221 ? 13.642 -20.133 15.394 1.00 62.00 221 HIS A C 1
ATOM 1649 O O . HIS A 1 221 ? 14.510 -20.994 15.499 1.00 62.00 221 HIS A O 1
ATOM 1655 N N . ARG A 1 222 ? 13.681 -19.003 16.118 1.00 67.38 222 ARG A N 1
ATOM 1656 C CA . ARG A 1 222 ? 14.782 -18.722 17.061 1.00 67.38 222 ARG A CA 1
ATOM 1657 C C . ARG A 1 222 ? 14.851 -19.727 18.213 1.00 67.38 222 ARG A C 1
ATOM 1659 O O 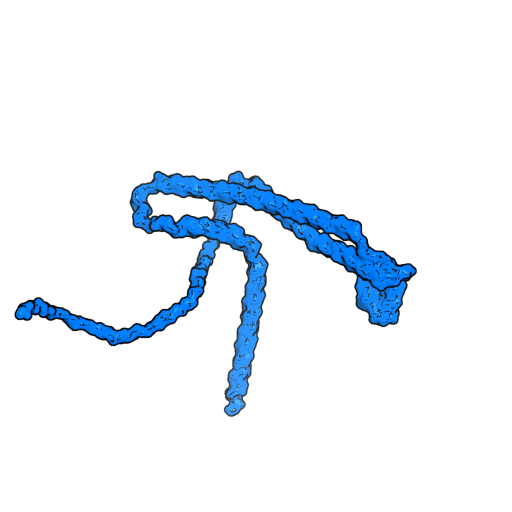. ARG A 1 222 ? 15.951 -20.054 18.653 1.00 67.38 222 ARG A O 1
ATOM 1666 N N . THR A 1 223 ? 13.711 -20.210 18.713 1.00 73.81 223 THR A N 1
ATOM 1667 C CA . THR A 1 223 ? 13.686 -21.210 19.795 1.00 73.81 223 THR A CA 1
ATOM 1668 C C . THR A 1 223 ? 14.116 -22.598 19.327 1.00 73.81 223 THR A C 1
ATOM 1670 O O . THR A 1 223 ? 14.840 -23.277 20.052 1.00 73.81 223 THR A O 1
ATOM 1673 N N . GLU A 1 224 ? 13.734 -23.009 18.113 1.00 75.75 224 GLU A N 1
ATOM 1674 C CA . GLU A 1 224 ? 14.187 -24.281 17.529 1.00 75.75 224 GLU A CA 1
ATOM 1675 C C . GLU A 1 224 ? 15.687 -24.259 17.213 1.00 75.75 224 GLU A C 1
ATOM 1677 O O . GLU A 1 224 ? 16.379 -25.238 17.495 1.00 75.75 224 GLU A O 1
ATOM 1682 N N . ASP A 1 225 ? 16.210 -23.131 16.723 1.00 74.75 225 ASP A N 1
ATOM 1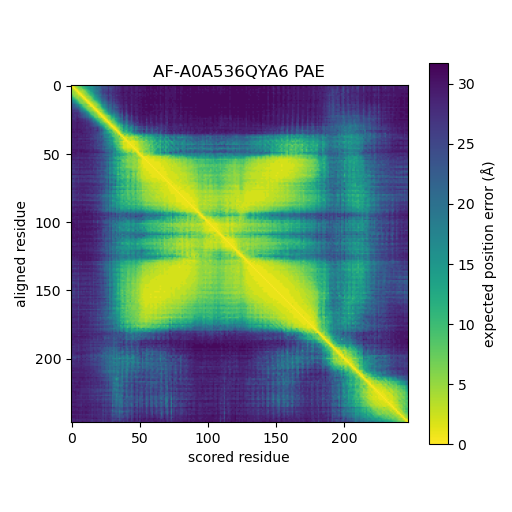683 C CA . ASP A 1 225 ? 17.645 -22.967 16.467 1.00 74.75 225 ASP A CA 1
ATOM 1684 C C . ASP A 1 225 ? 18.484 -23.009 17.748 1.00 74.75 225 ASP A C 1
ATOM 1686 O O . ASP A 1 225 ? 19.557 -23.615 17.756 1.00 74.75 225 ASP A O 1
ATOM 1690 N N . ARG A 1 226 ? 18.014 -22.392 18.843 1.00 77.19 226 ARG A N 1
ATOM 1691 C CA . ARG A 1 226 ? 18.700 -22.494 20.143 1.00 77.19 226 ARG A CA 1
ATOM 1692 C C . ARG A 1 226 ? 18.700 -23.930 20.657 1.00 77.19 226 ARG A C 1
ATOM 1694 O O . ARG A 1 226 ? 19.764 -24.447 20.974 1.00 77.19 226 ARG A O 1
ATOM 1701 N N . ARG A 1 227 ? 17.549 -24.611 20.621 1.00 84.69 227 ARG A N 1
ATOM 1702 C CA . ARG A 1 227 ? 17.437 -26.006 21.071 1.00 84.69 227 ARG A CA 1
ATOM 1703 C C . ARG A 1 227 ? 18.367 -26.946 20.293 1.00 84.69 227 ARG A C 1
ATOM 1705 O O . ARG A 1 227 ? 19.027 -27.781 20.903 1.00 84.69 227 ARG A O 1
ATOM 1712 N N . LYS A 1 228 ? 18.469 -26.779 18.967 1.00 80.25 228 LYS A N 1
ATOM 1713 C CA . LYS A 1 228 ? 19.403 -27.558 18.135 1.00 80.25 228 LYS A CA 1
ATOM 1714 C C . LYS A 1 228 ? 20.870 -27.267 18.457 1.00 80.25 228 LYS A C 1
ATOM 1716 O O . LYS A 1 228 ? 21.678 -28.194 18.448 1.00 80.25 228 LYS A O 1
ATOM 1721 N N . ARG A 1 229 ? 21.237 -26.008 18.740 1.00 81.31 229 ARG A N 1
ATOM 1722 C CA . ARG A 1 229 ? 22.609 -25.669 19.169 1.00 81.31 229 ARG A CA 1
ATOM 1723 C C . ARG A 1 229 ? 22.948 -26.308 20.509 1.00 81.31 229 ARG A C 1
ATOM 1725 O O . ARG A 1 229 ? 24.028 -26.878 20.623 1.00 81.31 229 ARG A O 1
ATOM 1732 N N . ASP A 1 230 ? 22.023 -26.274 21.462 1.00 84.25 230 ASP A N 1
ATOM 1733 C CA . ASP A 1 230 ? 22.229 -26.842 22.796 1.00 84.25 230 ASP A CA 1
ATOM 1734 C C . ASP A 1 230 ? 22.353 -28.377 22.739 1.00 84.25 230 ASP A C 1
ATOM 1736 O O . ASP A 1 230 ? 23.273 -28.941 23.330 1.00 84.25 230 ASP A O 1
ATOM 1740 N N . GLU A 1 231 ? 21.519 -29.064 21.945 1.00 83.00 231 GLU A N 1
ATOM 1741 C CA . GLU A 1 231 ? 21.658 -30.512 21.698 1.00 83.00 231 GLU A CA 1
ATOM 1742 C C . GLU A 1 231 ? 22.995 -30.872 21.035 1.00 83.00 231 GLU A C 1
ATOM 1744 O O . GLU A 1 231 ? 23.625 -31.872 21.392 1.00 83.00 231 GLU A O 1
ATOM 1749 N N . CYS A 1 232 ? 23.447 -30.060 20.076 1.00 79.56 232 CYS A N 1
ATOM 1750 C CA . CYS A 1 232 ? 24.722 -30.279 19.401 1.00 79.56 232 CYS A CA 1
ATOM 1751 C C . CYS A 1 232 ? 25.904 -30.062 20.361 1.00 79.56 232 CYS A C 1
ATOM 1753 O O . CYS A 1 232 ? 26.851 -30.851 20.369 1.00 79.56 232 CYS A O 1
ATOM 1755 N N . HIS A 1 233 ? 25.820 -29.044 21.224 1.00 81.69 233 HIS A N 1
ATOM 1756 C CA . HIS A 1 233 ? 26.831 -28.754 22.239 1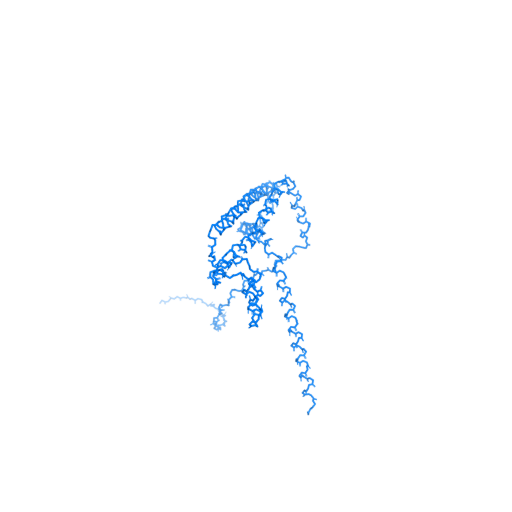.00 81.69 233 HIS A CA 1
ATOM 1757 C C . HIS A 1 233 ? 26.919 -29.872 23.289 1.00 81.69 233 HIS A C 1
ATOM 1759 O O . HIS A 1 233 ? 28.014 -30.347 23.589 1.00 81.69 233 HIS A O 1
ATOM 1765 N N . LEU A 1 234 ? 25.777 -30.363 23.785 1.00 79.69 234 LEU A N 1
ATOM 1766 C CA . LEU A 1 234 ? 25.719 -31.469 24.749 1.00 79.69 234 LEU A CA 1
ATOM 1767 C C . LEU A 1 234 ? 26.288 -32.773 24.174 1.00 79.69 234 LEU A C 1
ATOM 1769 O O . LEU A 1 234 ? 27.073 -33.447 24.842 1.00 79.69 234 LEU A O 1
ATOM 1773 N N . ARG A 1 235 ? 25.975 -33.108 22.914 1.00 79.75 235 ARG A N 1
ATOM 1774 C CA . ARG A 1 235 ? 26.565 -34.282 22.242 1.00 79.75 235 ARG A CA 1
ATOM 1775 C C . ARG A 1 235 ? 28.077 -34.153 22.051 1.00 79.75 235 ARG A C 1
ATOM 1777 O O . ARG A 1 235 ? 28.781 -35.158 22.123 1.00 79.75 235 ARG A O 1
ATOM 1784 N N . ARG A 1 236 ? 28.587 -32.940 21.810 1.00 77.94 236 ARG A N 1
ATOM 1785 C CA . ARG A 1 236 ? 30.029 -32.695 21.653 1.00 77.94 236 ARG A CA 1
ATOM 1786 C C . ARG A 1 236 ? 30.775 -32.829 22.983 1.00 77.94 236 ARG A C 1
ATOM 1788 O O . ARG A 1 236 ? 31.817 -33.477 23.008 1.00 77.94 236 ARG A O 1
ATOM 1795 N N . CYS A 1 237 ? 30.210 -32.305 24.073 1.00 72.56 237 CYS A N 1
ATOM 1796 C CA . CYS A 1 237 ? 30.759 -32.465 25.423 1.00 72.56 237 CYS A CA 1
ATOM 1797 C C . CYS A 1 237 ? 30.732 -33.931 25.885 1.00 72.56 237 CYS A C 1
ATOM 1799 O O . CYS A 1 237 ? 31.746 -34.431 26.361 1.00 72.56 237 CYS A O 1
ATOM 1801 N N . GLY A 1 238 ? 29.631 -34.656 25.651 1.00 70.00 238 GLY A N 1
ATOM 1802 C CA . GLY A 1 238 ? 29.537 -36.078 26.006 1.00 70.00 238 GLY A CA 1
ATOM 1803 C C . GLY A 1 238 ? 30.537 -36.972 25.261 1.00 70.00 238 GLY A C 1
ATOM 1804 O O . GLY A 1 238 ? 30.982 -37.978 25.802 1.00 70.00 238 GLY A O 1
ATOM 1805 N N . ARG A 1 239 ? 30.941 -36.593 24.040 1.00 66.44 239 ARG A N 1
ATOM 1806 C CA . ARG A 1 239 ? 31.925 -37.349 23.245 1.00 66.44 239 ARG A CA 1
ATOM 1807 C C . ARG A 1 239 ? 33.374 -37.119 23.693 1.00 66.44 239 ARG A C 1
ATOM 1809 O O . ARG A 1 239 ? 34.199 -38.012 23.526 1.00 66.44 239 ARG A O 1
ATOM 1816 N N . GLN A 1 240 ? 33.690 -35.949 24.254 1.00 62.34 240 GLN A N 1
ATOM 1817 C CA . GLN A 1 240 ? 35.028 -35.657 24.788 1.00 62.34 240 GLN A CA 1
ATOM 1818 C C . GLN A 1 240 ? 35.278 -36.378 26.117 1.00 62.34 240 GLN A C 1
ATOM 1820 O O . GLN A 1 240 ? 36.344 -36.968 26.286 1.00 62.34 240 GLN A O 1
ATOM 1825 N N . ASP A 1 241 ? 34.273 -36.429 26.996 1.00 59.09 241 ASP A N 1
ATOM 1826 C CA . ASP A 1 241 ? 34.371 -37.068 28.318 1.00 59.09 241 ASP A CA 1
ATOM 1827 C C . ASP A 1 241 ? 34.566 -38.599 28.222 1.00 59.09 241 ASP A C 1
ATOM 1829 O O . ASP A 1 241 ? 35.278 -39.209 29.018 1.00 59.09 241 ASP A O 1
ATOM 1833 N N . SER A 1 242 ? 34.026 -39.233 27.171 1.00 60.06 242 SER A N 1
ATOM 1834 C CA . SER A 1 242 ? 34.256 -40.659 26.893 1.00 60.06 242 SER A CA 1
ATOM 1835 C C . SER A 1 242 ? 35.652 -40.989 26.344 1.00 60.06 242 SER A C 1
ATOM 18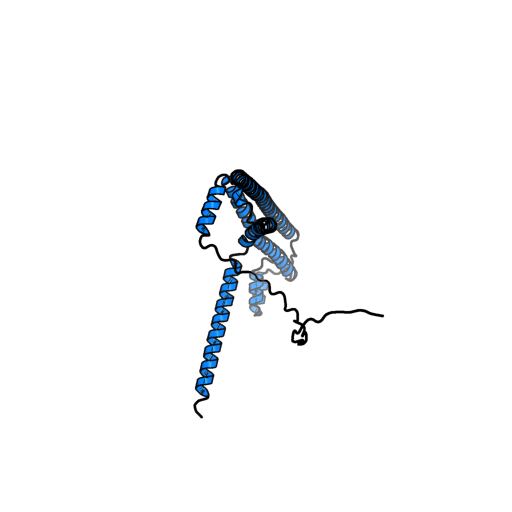37 O O . SER A 1 242 ? 36.040 -42.152 26.373 1.00 60.06 242 SER A O 1
ATOM 1839 N N . SER A 1 243 ? 36.410 -40.008 25.833 1.00 60.84 243 SER A N 1
ATOM 1840 C CA . SER A 1 243 ? 37.738 -40.254 25.235 1.00 60.84 243 SER A CA 1
ATOM 1841 C C . SER A 1 243 ? 38.915 -40.053 26.200 1.00 60.84 243 SER A C 1
ATOM 1843 O O . SER A 1 243 ? 40.015 -40.499 25.904 1.00 60.84 243 SER A O 1
ATOM 1845 N N . GLY A 1 244 ? 38.692 -39.426 27.363 1.00 57.78 244 GLY A N 1
ATOM 1846 C CA . GLY A 1 244 ? 39.738 -39.122 28.352 1.00 57.78 244 GLY A CA 1
ATOM 1847 C C . GLY A 1 244 ? 39.885 -40.132 29.498 1.00 57.78 244 GLY A C 1
ATOM 1848 O O . GLY A 1 244 ? 40.663 -39.890 30.412 1.00 57.78 244 GLY A O 1
ATOM 1849 N N . ARG A 1 245 ? 39.134 -41.243 29.490 1.00 59.91 245 ARG A N 1
ATOM 1850 C CA . ARG A 1 245 ? 39.126 -42.270 30.560 1.00 59.91 245 ARG A CA 1
ATOM 1851 C C . ARG A 1 245 ? 39.836 -43.582 30.196 1.00 59.91 245 ARG A C 1
ATOM 1853 O O . ARG A 1 245 ? 39.618 -44.595 30.851 1.00 59.91 245 ARG A O 1
ATOM 1860 N N . GLY A 1 246 ? 40.660 -43.569 29.151 1.00 60.69 246 GLY A N 1
ATOM 1861 C CA . GLY A 1 246 ? 41.416 -44.730 28.678 1.00 60.69 246 GLY A CA 1
ATOM 1862 C C . GLY A 1 246 ? 42.875 -44.383 28.405 1.00 60.69 246 GLY A C 1
ATOM 1863 O O . GLY A 1 246 ? 43.310 -44.430 27.257 1.00 60.69 246 GLY A O 1
ATOM 1864 N N . SER A 1 247 ? 43.613 -43.974 29.434 1.00 52.78 247 SER A N 1
ATOM 1865 C CA . SER A 1 247 ? 45.081 -43.891 29.447 1.00 52.78 247 SER A CA 1
ATOM 1866 C C . SER A 1 247 ? 45.571 -44.086 30.872 1.00 52.78 247 SER A C 1
ATOM 1868 O O . SER A 1 247 ? 44.959 -43.465 31.770 1.00 52.78 247 SER A O 1
#

Solvent-accessible surface area (backbone atoms only — not comparable to full-atom values): 14673 Å² total; per-residue (Å²): 132,90,82,90,82,88,92,84,81,92,82,83,82,92,76,84,92,73,85,80,74,87,73,81,90,71,80,81,72,68,79,80,76,74,70,92,50,60,69,61,54,50,50,55,50,52,58,68,46,52,88,48,46,68,62,53,50,50,35,51,50,33,42,52,49,19,51,56,46,54,64,48,48,66,57,50,54,50,55,44,49,46,46,49,50,22,9,54,53,3,55,74,34,65,62,90,55,59,66,68,60,54,33,51,51,30,44,75,69,71,39,47,71,61,26,53,53,55,70,75,47,85,40,49,51,52,36,59,58,56,62,66,64,42,50,52,48,51,51,51,46,53,53,44,52,49,52,21,49,50,33,42,48,53,28,50,54,52,49,52,54,53,51,51,52,52,51,53,52,51,51,53,56,49,51,59,50,59,77,69,57,66,86,87,70,72,88,77,74,83,87,82,64,58,66,63,49,55,53,54,49,54,56,47,55,68,56,58,72,74,71,56,70,67,53,53,57,56,49,51,53,54,53,53,53,50,53,53,49,51,54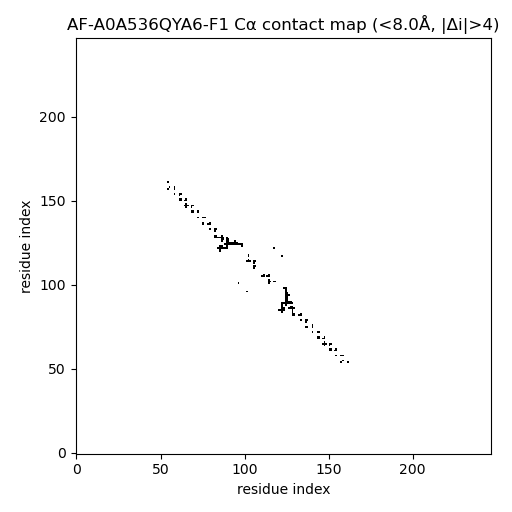,52,49,51,55,53,53,58,55,52,66,69,65,74,78,79,128